Protein 4F47 (pdb70)

Structure (mmCIF, N/CA/C/O backbone):
data_4F47
#
_entry.id   4F47
#
_cell.length_a   76.440
_cell.length_b   76.440
_cell.length_c   73.490
_cell.angle_alpha   90.000
_cell.angle_beta   90.000
_cell.angle_gamma   120.000
#
_symmetry.space_group_name_H-M   'P 3 2 1'
#
loop_
_entity.id
_entity.type
_entity.pdbx_description
1 polymer 'Enoyl-CoA hydratase EchA19'
2 water water
#
loop_
_atom_site.group_PDB
_atom_site.id
_atom_site.type_symbol
_atom_site.label_atom_id
_atom_site.label_alt_id
_atom_site.label_comp_id
_atom_site.label_asym_id
_atom_site.label_entity_id
_atom_site.label_seq_id
_atom_site.pdbx_PDB_ins_code
_atom_site.Cartn_x
_atom_site.Cartn_y
_atom_site.Cartn_z
_atom_site.occupancy
_atom_site.B_iso_or_equiv
_atom_site.auth_seq_id
_atom_site.auth_comp_id
_atom_site.auth_asym_id
_atom_site.auth_atom_id
_atom_site.pdbx_PDB_model_num
ATOM 1 N N . GLY A 1 19 ? 11.859 5.746 14.513 1.00 26.14 15 GLY A N 1
ATOM 2 C CA . GLY A 1 19 ? 12.708 6.025 15.698 1.00 25.40 15 GLY A CA 1
ATOM 3 C C . GLY A 1 19 ? 11.958 6.616 16.885 1.00 25.12 15 GLY A C 1
ATOM 4 O O . GLY A 1 19 ? 10.723 6.492 16.993 1.00 26.12 15 GLY A O 1
ATOM 5 N N . PRO A 1 20 ? 12.704 7.254 17.796 1.00 24.18 16 PRO A N 1
ATOM 6 C CA . PRO A 1 20 ? 12.138 7.895 18.973 1.00 23.30 16 PRO A CA 1
ATOM 7 C C . PRO A 1 20 ? 11.069 8.936 18.569 1.00 22.31 16 PRO A C 1
ATOM 8 O O . PRO A 1 20 ? 11.123 9.471 17.452 1.00 21.95 16 PRO A O 1
ATOM 12 N N . ASP A 1 21 ? 10.108 9.211 19.452 1.00 21.27 17 ASP A N 1
ATOM 13 C CA . ASP A 1 21 ? 8.967 10.058 19.068 1.00 20.09 17 ASP A CA 1
ATOM 14 C C . ASP A 1 21 ? 9.332 11.561 18.983 1.00 18.75 17 ASP A C 1
ATOM 15 O O . ASP A 1 21 ? 8.563 12.351 18.451 1.00 18.08 17 ASP A O 1
ATOM 20 N N . ALA A 1 22 ? 10.521 11.928 19.477 1.00 17.74 18 ALA A N 1
ATOM 21 C CA . ALA A 1 22 ? 11.159 13.187 19.138 1.00 16.91 18 ALA A CA 1
ATOM 22 C C . ALA A 1 22 ? 12.638 12.941 18.864 1.00 16.75 18 ALA A C 1
ATOM 23 O O . ALA A 1 22 ? 13.291 12.183 19.579 1.00 17.21 18 ALA A O 1
ATOM 25 N N . LEU A 1 23 ? 13.127 13.515 17.775 1.00 15.90 19 LEU A N 1
ATOM 26 C CA . LEU A 1 23 ? 14.526 13.416 17.387 1.00 15.74 19 LEU A CA 1
ATOM 27 C C . LEU A 1 23 ? 15.280 14.650 17.907 1.00 15.00 19 LEU A C 1
ATOM 28 O O . LEU A 1 23 ? 14.753 15.764 17.920 1.00 14.39 19 LEU A O 1
ATOM 33 N N . VAL A 1 24 ? 16.522 14.449 18.324 1.00 14.79 20 VAL A N 1
ATOM 34 C CA . VAL A 1 24 ? 17.310 15.528 18.919 1.00 14.37 20 VAL A CA 1
ATOM 35 C C . VAL A 1 24 ? 18.731 15.467 18.346 1.00 14.62 20 VAL A C 1
ATOM 36 O O . VAL A 1 24 ? 19.393 14.420 18.411 1.00 14.77 20 VAL A O 1
ATOM 40 N N . GLU A 1 25 ? 19.181 16.577 17.759 1.00 14.84 21 GLU A N 1
ATOM 41 C CA . GLU A 1 25 ? 20.516 16.698 17.201 1.00 15.96 21 GLU A CA 1
ATOM 42 C C . GLU A 1 25 ? 21.147 18.015 17.576 1.00 16.12 21 GLU A C 1
ATOM 43 O O . GLU A 1 25 ? 20.506 19.073 17.441 1.00 15.44 21 GLU A O 1
ATOM 49 N N . GLN A 1 26 ? 22.397 17.955 18.029 1.00 17.03 22 GLN A N 1
ATOM 50 C CA . GLN A 1 26 ? 23.202 19.171 18.204 1.00 18.13 22 GLN A CA 1
ATOM 51 C C . GLN A 1 26 ? 24.075 19.427 16.979 1.00 18.87 22 GLN A C 1
ATOM 52 O O . GLN A 1 26 ? 24.850 18.572 16.569 1.00 18.73 22 GLN A O 1
ATOM 58 N N . ARG A 1 27 ? 23.922 20.615 16.399 1.00 18.42 23 ARG A N 1
ATOM 59 C CA . ARG A 1 27 ? 24.649 21.000 15.204 1.00 18.96 23 ARG A CA 1
ATOM 60 C C . ARG A 1 27 ? 25.330 22.328 15.539 1.00 19.15 23 ARG A C 1
ATOM 61 O O . ARG A 1 27 ? 24.678 23.397 15.586 1.00 18.25 23 ARG A O 1
ATOM 69 N N . GLY A 1 28 ? 26.615 22.222 15.855 1.00 19.74 24 GLY A N 1
ATOM 70 C CA . GLY A 1 28 ? 27.367 23.322 16.469 1.00 19.81 24 GLY A CA 1
ATOM 71 C C . GLY A 1 28 ? 26.646 23.808 17.719 1.00 18.46 24 GLY A C 1
ATOM 72 O O . GLY A 1 28 ? 26.380 23.030 18.632 1.00 17.93 24 GLY A O 1
ATOM 73 N N . HIS A 1 29 ? 26.301 25.093 17.727 1.00 17.49 25 HIS A N 1
ATOM 74 C CA . HIS A 1 29 ? 25.690 25.731 18.899 1.00 16.96 25 HIS A CA 1
ATOM 75 C C . HIS A 1 29 ? 24.179 25.640 18.883 1.00 15.74 25 HIS A C 1
ATOM 76 O O . HIS A 1 29 ? 23.530 26.224 19.750 1.00 14.89 25 HIS A O 1
ATOM 83 N N . THR A 1 30 ? 23.599 24.940 17.902 1.00 15.23 26 THR A N 1
ATOM 84 C CA . THR A 1 30 ? 22.152 24.826 17.772 1.00 14.94 26 THR A CA 1
ATOM 85 C C . THR A 1 30 ? 21.644 23.411 18.078 1.00 14.14 26 THR A C 1
ATOM 86 O O . THR A 1 30 ? 22.215 22.426 17.617 1.00 14.25 26 THR A O 1
ATOM 90 N N . LEU A 1 31 ? 20.612 23.316 18.906 1.00 13.43 27 LEU A N 1
ATOM 91 C CA . LEU A 1 31 ? 19.941 22.030 19.124 1.00 13.16 27 LEU A CA 1
ATOM 92 C C . LEU A 1 31 ? 18.685 22.022 18.258 1.00 13.27 27 LEU A C 1
ATOM 93 O O . LEU A 1 31 ? 17.919 22.997 18.218 1.00 13.20 27 LEU A O 1
ATOM 98 N N . ILE A 1 32 ? 18.494 20.944 17.526 1.00 13.13 28 ILE A N 1
ATOM 99 C CA . ILE A 1 32 ? 17.332 20.795 16.659 1.00 13.14 28 ILE A CA 1
ATOM 100 C C . ILE A 1 32 ? 16.460 19.704 17.254 1.00 13.08 28 ILE A C 1
ATOM 101 O O . ILE A 1 32 ? 16.930 18.562 17.418 1.00 13.53 28 ILE A O 1
ATOM 106 N N . VAL A 1 33 ? 15.207 20.047 17.556 1.00 12.81 29 VAL A N 1
ATOM 107 C CA . VAL A 1 33 ? 14.229 19.106 18.123 1.00 13.09 29 VAL A CA 1
ATOM 108 C C . VAL A 1 33 ? 13.132 18.868 17.097 1.00 13.26 29 VAL A C 1
ATOM 109 O O . VAL A 1 33 ? 12.456 19.818 16.691 1.00 13.12 29 VAL A O 1
ATOM 113 N N . THR A 1 34 ? 12.978 17.616 16.664 1.00 14.48 30 THR A N 1
ATOM 114 C CA . THR A 1 34 ? 11.994 17.251 15.642 1.00 14.97 30 THR A CA 1
ATOM 115 C C . THR A 1 34 ? 10.934 16.313 16.217 1.00 15.48 30 THR A C 1
ATOM 116 O O . THR A 1 34 ? 11.229 15.163 16.574 1.00 15.87 30 THR A O 1
ATOM 120 N N . MET A 1 35 ? 9.699 16.791 16.276 1.00 15.36 31 MET A N 1
ATOM 121 C CA . MET A 1 35 ? 8.550 15.962 16.651 1.00 16.05 31 MET A CA 1
ATOM 122 C C . MET A 1 35 ? 8.371 14.895 15.560 1.00 16.89 31 MET A C 1
ATOM 123 O O . MET A 1 35 ? 8.331 15.220 14.373 1.00 17.38 31 MET A O 1
ATOM 128 N N . ASN A 1 36 ? 8.283 13.630 15.970 1.00 16.96 32 ASN A N 1
ATOM 129 C CA . ASN A 1 36 ? 8.537 12.516 15.061 1.00 17.83 32 ASN A CA 1
ATOM 130 C C . ASN A 1 36 ? 7.587 11.326 15.245 1.00 18.93 32 ASN A C 1
ATOM 131 O O . ASN A 1 36 ? 7.992 10.231 15.719 1.00 18.06 32 ASN A O 1
ATOM 136 N N . ARG A 1 37 ? 6.324 11.563 14.869 1.00 19.69 33 ARG A N 1
ATOM 137 C CA . ARG A 1 37 ? 5.340 10.498 14.641 1.00 21.30 33 ARG A CA 1
ATOM 138 C C . ARG A 1 37 ? 4.625 10.785 13.325 1.00 22.14 33 ARG A C 1
ATOM 139 O O . ARG A 1 37 ? 3.435 11.080 13.315 1.00 22.15 33 ARG A O 1
ATOM 147 N N . PRO A 1 38 ? 5.365 10.745 12.208 1.00 23.33 34 PRO A N 1
ATOM 148 C CA . PRO A 1 38 ? 4.813 11.261 10.965 1.00 24.20 34 PRO A CA 1
ATOM 149 C C . PRO A 1 38 ? 3.604 10.495 10.411 1.00 25.75 34 PRO A C 1
ATOM 150 O O . PRO A 1 38 ? 2.819 11.085 9.662 1.00 26.52 34 PRO A O 1
ATOM 154 N N . SER A 1 39 ? 3.446 9.215 10.782 1.00 26.26 35 SER A N 1
ATOM 155 C CA . SER A 1 39 ? 2.232 8.450 10.449 1.00 27.47 35 SER A CA 1
ATOM 156 C C . SER A 1 39 ? 0.993 8.900 11.242 1.00 27.51 35 SER A C 1
ATOM 157 O O . SER A 1 39 ? -0.133 8.543 10.876 1.00 27.46 35 SER A O 1
ATOM 160 N N . ARG A 1 40 ? 1.199 9.676 12.311 1.00 26.23 36 ARG A N 1
ATOM 161 C CA . ARG A 1 40 ? 0.112 10.272 13.083 1.00 26.03 36 ARG A CA 1
ATOM 162 C C . ARG A 1 40 ? 0.149 11.800 13.074 1.00 24.87 36 ARG A C 1
ATOM 163 O O . ARG A 1 40 ? -0.297 12.422 14.037 1.00 24.41 36 ARG A O 1
ATOM 165 N N . ARG A 1 41 ? 0.645 12.399 11.984 1.00 24.24 37 ARG A N 1
ATOM 166 C CA . ARG A 1 41 ? 0.767 13.869 11.841 1.00 23.76 37 ARG A CA 1
ATOM 167 C C . ARG A 1 41 ? 1.509 14.513 13.011 1.00 22.67 37 ARG A C 1
ATOM 168 O O . ARG A 1 41 ? 1.243 15.655 13.369 1.00 22.57 37 ARG A O 1
ATOM 170 N N . ASN A 1 42 ? 2.451 13.763 13.583 1.00 22.19 38 ASN A N 1
ATOM 171 C CA . ASN A 1 42 ? 3.253 14.203 14.739 1.00 21.40 38 ASN A CA 1
ATOM 172 C C . ASN A 1 42 ? 2.440 14.575 15.967 1.00 21.08 38 ASN A C 1
ATOM 173 O O . ASN A 1 42 ? 2.854 15.426 16.786 1.00 20.12 38 ASN A O 1
ATOM 178 N N . ALA A 1 43 ? 1.280 13.935 16.091 1.00 22.02 39 ALA A N 1
ATOM 179 C CA . ALA A 1 43 ? 0.466 14.048 17.282 1.00 22.99 39 ALA A CA 1
ATOM 180 C C . ALA A 1 43 ? 1.316 13.711 18.498 1.00 23.34 39 ALA A C 1
ATOM 181 O O . ALA A 1 43 ? 2.138 12.789 18.469 1.00 22.73 39 ALA A O 1
ATOM 183 N N . LEU A 1 44 ? 1.105 14.461 19.570 1.00 24.11 40 LEU A N 1
ATOM 184 C CA . LEU A 1 44 ? 1.888 14.312 20.791 1.00 24.46 40 LEU A CA 1
ATOM 185 C C . LEU A 1 44 ? 1.675 12.943 21.466 1.00 25.02 40 LEU A C 1
ATOM 186 O O . LEU A 1 44 ? 0.550 12.449 21.571 1.00 27.22 40 LEU A O 1
ATOM 191 N N . SER A 1 45 ? 2.768 12.327 21.897 1.00 24.05 41 SER A N 1
ATOM 192 C CA . SER A 1 45 ? 2.722 11.112 22.709 1.00 24.43 41 SER A CA 1
ATOM 193 C C . SER A 1 45 ? 3.447 11.373 24.021 1.00 23.92 41 SER A C 1
ATOM 194 O O . SER A 1 45 ? 4.188 12.352 24.135 1.00 22.78 41 SER A O 1
ATOM 197 N N . GLY A 1 46 ? 3.248 10.497 25.010 1.00 24.23 42 GLY A N 1
ATOM 198 C CA . GLY A 1 46 ? 4.045 10.570 26.248 1.00 23.90 42 GLY A CA 1
ATOM 199 C C . GLY A 1 46 ? 5.561 10.533 26.005 1.00 22.98 42 GLY A C 1
ATOM 200 O O . GLY A 1 46 ? 6.321 11.325 26.604 1.00 20.96 42 GLY A O 1
ATOM 201 N N . GLU A 1 47 ? 6.005 9.607 25.140 1.00 23.12 43 GLU A N 1
ATOM 202 C CA . GLU A 1 47 ? 7.429 9.506 24.791 1.00 23.27 43 GLU A CA 1
ATOM 203 C C . GLU A 1 47 ? 7.927 10.799 24.143 1.00 21.56 43 GLU A C 1
ATOM 204 O O . GLU A 1 47 ? 9.000 11.271 24.471 1.00 21.66 43 GLU A O 1
ATOM 210 N N . MET A 1 48 ? 7.149 11.363 23.225 1.00 20.98 44 MET A N 1
ATOM 211 C CA . MET A 1 48 ? 7.544 12.614 22.561 1.00 19.65 44 MET A CA 1
ATOM 212 C C . MET A 1 48 ? 7.766 13.714 23.580 1.00 19.45 44 MET A C 1
ATOM 213 O O . MET A 1 48 ? 8.765 14.419 23.549 1.00 18.09 44 MET A O 1
ATOM 218 N N . MET A 1 49 ? 6.805 13.874 24.480 1.00 19.90 45 MET A N 1
ATOM 219 C CA . MET A 1 49 ? 6.891 14.914 25.495 1.00 19.93 45 MET A CA 1
ATOM 220 C C . MET A 1 49 ? 8.087 14.713 26.461 1.00 18.78 45 MET A C 1
ATOM 221 O O . MET A 1 49 ? 8.776 15.680 26.831 1.00 17.45 45 MET A O 1
ATOM 226 N N . GLN A 1 50 ? 8.353 13.468 26.840 1.00 18.31 46 GLN A N 1
ATOM 227 C CA . GLN A 1 50 ? 9.482 13.157 27.736 1.00 17.97 46 GLN A CA 1
ATOM 228 C C . GLN A 1 50 ? 10.823 13.571 27.099 1.00 17.32 46 GLN A C 1
ATOM 229 O O . GLN A 1 50 ? 11.682 14.192 27.744 1.00 17.01 46 GLN A O 1
ATOM 231 N N . ILE A 1 51 ? 10.983 13.243 25.824 1.00 16.46 47 ILE A N 1
ATOM 232 C CA . ILE A 1 51 ? 12.178 13.555 25.074 1.00 16.03 47 ILE A CA 1
ATOM 233 C C . ILE A 1 51 ? 12.266 15.082 24.888 1.00 15.13 47 ILE A C 1
ATOM 234 O O . ILE A 1 51 ? 13.351 15.653 24.974 1.00 14.51 47 ILE A O 1
ATOM 239 N N . MET A 1 52 ? 11.125 15.726 24.643 1.00 14.56 48 MET A N 1
ATOM 240 C CA . MET A 1 52 ? 11.137 17.188 24.497 1.00 14.41 48 MET A CA 1
ATOM 241 C C . MET A 1 52 ? 11.621 17.854 25.789 1.00 14.24 48 MET A C 1
ATOM 242 O O . MET A 1 52 ? 12.436 18.773 25.721 1.00 14.01 48 MET A O 1
ATOM 247 N N . VAL A 1 53 ? 11.153 17.388 26.950 1.00 14.68 49 VAL A N 1
ATOM 248 C CA . VAL A 1 53 ? 11.552 17.999 28.222 1.00 15.24 49 VAL A CA 1
ATOM 249 C C . VAL A 1 53 ? 13.047 17.792 28.455 1.00 15.40 49 VAL A C 1
ATOM 250 O O . VAL A 1 53 ? 13.741 18.682 28.951 1.00 14.79 49 VAL A O 1
ATOM 254 N N . GLU A 1 54 ? 13.549 16.615 28.078 1.00 15.87 50 GLU A N 1
ATOM 255 C CA . GLU A 1 54 ? 14.993 16.364 28.195 1.00 16.95 50 GLU A CA 1
ATOM 256 C C . GLU A 1 54 ? 15.767 17.345 27.307 1.00 15.50 50 GLU A C 1
ATOM 257 O O . GLU A 1 54 ? 16.851 17.812 27.686 1.00 15.41 50 GLU A O 1
ATOM 263 N N . ALA A 1 55 ? 15.230 17.618 26.122 1.00 14.55 51 ALA A N 1
ATOM 264 C CA . ALA A 1 55 ? 15.841 18.560 25.182 1.00 14.37 51 ALA A CA 1
ATOM 265 C C . ALA A 1 55 ? 15.819 19.992 25.735 1.00 13.96 51 ALA A C 1
ATOM 266 O O . ALA A 1 55 ? 16.790 20.716 25.589 1.00 14.07 51 ALA A O 1
ATOM 268 N N . TRP A 1 56 ? 14.726 20.386 26.403 1.00 13.84 52 TRP A N 1
ATOM 269 C CA . TRP A 1 56 ? 14.636 21.726 26.989 1.00 13.41 52 TRP A CA 1
ATOM 270 C C . TRP A 1 56 ? 15.651 21.881 28.077 1.00 14.31 52 TRP A C 1
ATOM 271 O O . TRP A 1 56 ? 16.223 22.943 28.237 1.00 13.77 52 TRP A O 1
ATOM 282 N N . ASP A 1 57 ? 15.840 20.821 28.862 1.00 15.25 53 ASP A N 1
ATOM 283 C CA . ASP A 1 57 ? 16.837 20.825 29.922 1.00 16.30 53 ASP A CA 1
ATOM 284 C C . ASP A 1 57 ? 18.248 21.024 29.355 1.00 16.12 53 ASP A C 1
ATOM 285 O O . ASP A 1 57 ? 19.055 21.776 29.895 1.00 16.42 53 ASP A O 1
ATOM 290 N N . ARG A 1 58 ? 18.512 20.348 28.252 1.00 16.33 54 ARG A N 1
ATOM 291 C CA A ARG A 1 58 ? 19.803 20.417 27.590 0.50 16.31 54 ARG A CA 1
ATOM 292 C CA B ARG A 1 58 ? 19.810 20.412 27.574 0.50 17.04 54 ARG A CA 1
ATOM 293 C C . ARG A 1 58 ? 20.052 21.824 27.027 1.00 15.97 54 ARG A C 1
ATOM 294 O O . ARG A 1 58 ? 21.150 22.379 27.165 1.00 15.29 54 ARG A O 1
ATOM 309 N N . VAL A 1 59 ? 19.027 22.405 26.409 1.00 14.96 55 VAL A N 1
ATOM 310 C CA . VAL A 1 59 ? 19.113 23.784 25.933 1.00 14.87 55 VAL A CA 1
ATOM 311 C C . VAL A 1 59 ? 19.472 24.734 27.091 1.00 15.82 55 VAL A C 1
ATOM 312 O O . VAL A 1 59 ? 20.407 25.523 26.974 1.00 17.18 55 VAL A O 1
ATOM 316 N N . ASP A 1 60 ? 18.762 24.629 28.203 1.00 15.99 56 ASP A N 1
ATOM 317 C CA . ASP A 1 60 ? 18.966 25.553 29.329 1.00 16.73 56 ASP A CA 1
ATOM 318 C C . ASP A 1 60 ? 20.297 25.359 30.018 1.00 17.86 56 ASP A C 1
ATOM 319 O O . ASP A 1 60 ? 20.918 26.330 30.458 1.00 18.14 56 ASP A O 1
ATOM 324 N N . ASN A 1 61 ? 20.749 24.115 30.101 1.00 18.23 57 ASN A N 1
ATOM 325 C CA . ASN A 1 61 ? 21.880 23.777 30.964 1.00 19.60 57 ASN A CA 1
ATOM 326 C C . ASN A 1 61 ? 23.231 23.643 30.268 1.00 19.40 57 ASN A C 1
ATOM 327 O O . ASN A 1 61 ? 24.267 23.696 30.935 1.00 20.26 57 ASN A O 1
ATOM 332 N N . ASP A 1 62 ? 23.238 23.477 28.951 1.00 18.39 58 ASP A N 1
ATOM 333 C CA . ASP A 1 62 ? 24.497 23.287 28.233 1.00 18.42 58 ASP A CA 1
ATOM 334 C C . ASP A 1 62 ? 24.952 24.636 27.707 1.00 17.82 58 ASP A C 1
ATOM 335 O O . ASP A 1 62 ? 24.318 25.172 26.817 1.00 16.35 58 ASP A O 1
ATOM 340 N N . PRO A 1 63 ? 26.061 25.172 28.238 1.00 18.53 59 PRO A N 1
ATOM 341 C CA . PRO A 1 63 ? 26.460 26.518 27.801 1.00 18.55 59 PRO A CA 1
ATOM 342 C C . PRO A 1 63 ? 26.875 26.579 26.321 1.00 18.56 59 PRO A C 1
ATOM 343 O O . PRO A 1 63 ? 26.838 27.671 25.714 1.00 17.48 59 PRO A O 1
ATOM 347 N N . ASP A 1 64 ? 27.203 25.428 25.731 1.00 18.74 60 ASP A N 1
ATOM 348 C CA . ASP A 1 64 ? 27.528 25.380 24.311 1.00 19.43 60 ASP A CA 1
ATOM 349 C C . ASP A 1 64 ? 26.307 25.564 23.412 1.00 17.54 60 ASP A C 1
ATOM 350 O O . ASP A 1 64 ? 26.472 25.958 22.250 1.00 17.42 60 ASP A O 1
ATOM 355 N N . ILE A 1 65 ? 25.093 25.320 23.920 1.00 15.81 61 ILE A N 1
ATOM 356 C CA . ILE A 1 65 ? 23.882 25.583 23.122 1.00 14.58 61 ILE A CA 1
ATOM 357 C C . ILE A 1 65 ? 23.517 27.070 23.185 1.00 14.10 61 ILE A C 1
ATOM 358 O O . ILE A 1 65 ? 23.307 27.594 24.270 1.00 14.49 61 ILE A O 1
ATOM 363 N N . ARG A 1 66 ? 23.450 27.727 22.032 1.00 13.08 62 ARG A N 1
ATOM 364 C CA . ARG A 1 66 ? 23.060 29.131 21.944 1.00 12.79 62 ARG A CA 1
ATOM 365 C C . ARG A 1 66 ? 21.669 29.352 21.396 1.00 12.21 62 ARG A C 1
ATOM 366 O O . ARG A 1 66 ? 21.142 30.450 21.500 1.00 12.46 62 ARG A O 1
ATOM 374 N N . CYS A 1 67 ? 21.081 28.330 20.789 1.00 12.48 63 CYS A N 1
ATOM 375 C CA A CYS A 1 67 ? 19.802 28.459 20.103 0.50 11.76 63 CYS A CA 1
ATOM 376 C CA B CYS A 1 67 ? 19.697 28.426 20.363 0.50 12.49 63 CYS A CA 1
ATOM 377 C C . CYS A 1 67 ? 19.172 27.076 19.936 1.00 11.99 63 CYS A C 1
ATOM 378 O O . CYS A 1 67 ? 19.883 26.098 19.929 1.00 11.82 63 CYS A O 1
ATOM 383 N N . CYS A 1 68 ? 17.862 27.037 19.702 1.00 11.45 64 CYS A N 1
ATOM 384 C CA . CYS A 1 68 ? 17.125 25.791 19.493 1.00 11.63 64 CYS A CA 1
ATOM 385 C C . CYS A 1 68 ? 16.134 25.981 18.361 1.00 10.96 64 CYS A C 1
ATOM 386 O O . CYS A 1 68 ? 15.554 27.054 18.220 1.00 10.27 64 CYS A O 1
ATOM 389 N N . ILE A 1 69 ? 15.953 24.919 17.564 1.00 10.86 65 ILE A N 1
ATOM 390 C CA . ILE A 1 69 ? 14.928 24.863 16.553 1.00 10.65 65 ILE A CA 1
ATOM 391 C C . ILE A 1 69 ? 13.944 23.733 16.879 1.00 11.37 65 ILE A C 1
ATOM 392 O O . ILE A 1 69 ? 14.369 22.647 17.279 1.00 11.83 65 ILE A O 1
ATOM 397 N N . LEU A 1 70 ? 12.648 24.039 16.787 1.00 11.09 66 LEU A N 1
ATOM 398 C CA . LEU A 1 70 ? 11.573 23.053 16.934 1.00 11.60 66 LEU A CA 1
ATOM 399 C C . LEU A 1 70 ? 10.900 22.889 15.583 1.00 11.92 66 LEU A C 1
ATOM 400 O O . LEU A 1 70 ? 10.443 23.869 14.989 1.00 11.55 66 LEU A O 1
ATOM 405 N N . THR A 1 71 ? 10.867 21.648 15.108 1.00 12.43 67 THR A N 1
ATOM 406 C CA . THR A 1 71 ? 10.260 21.324 13.830 1.00 13.10 67 THR A CA 1
ATOM 407 C C . THR A 1 71 ? 9.562 19.947 13.925 1.00 13.99 67 THR A C 1
ATOM 408 O O . THR A 1 71 ? 9.561 19.322 14.979 1.00 13.24 67 THR A O 1
ATOM 412 N N . GLY A 1 72 ? 8.950 19.522 12.827 1.00 15.24 68 GLY A N 1
ATOM 413 C CA . GLY A 1 72 ? 8.228 18.260 12.767 1.00 16.29 68 GLY A CA 1
ATOM 414 C C . GLY A 1 72 ? 8.704 17.492 11.548 1.00 17.61 68 GLY A C 1
ATOM 415 O O . GLY A 1 72 ? 9.184 18.093 10.567 1.00 17.85 68 GLY A O 1
ATOM 416 N N . ALA A 1 73 ? 8.607 16.172 11.649 1.00 18.33 69 ALA A N 1
ATOM 417 C CA . ALA A 1 73 ? 9.018 15.261 10.581 1.00 19.62 69 ALA A CA 1
ATOM 418 C C . ALA A 1 73 ? 7.930 15.082 9.548 1.00 20.71 69 ALA A C 1
ATOM 419 O O . ALA A 1 73 ? 6.751 15.331 9.810 1.00 20.04 69 ALA A O 1
ATOM 421 N N . GLY A 1 74 ? 8.361 14.663 8.357 1.00 22.44 70 GLY A N 1
ATOM 422 C CA . GLY A 1 74 ? 7.460 14.086 7.371 1.00 23.68 70 GLY A CA 1
ATOM 423 C C . GLY A 1 74 ? 6.472 15.021 6.702 1.00 24.14 70 GLY A C 1
ATOM 424 O O . GLY A 1 74 ? 5.521 14.549 6.066 1.00 24.80 70 GLY A O 1
ATOM 425 N N . GLY A 1 75 ? 6.704 16.331 6.802 1.00 22.94 71 GLY A N 1
ATOM 426 C CA . GLY A 1 75 ? 5.840 17.321 6.169 1.00 23.21 71 GLY A CA 1
ATOM 427 C C . GLY A 1 75 ? 4.697 17.838 7.029 1.00 22.50 71 GLY A C 1
ATOM 428 O O . GLY A 1 75 ? 3.805 18.512 6.521 1.00 23.49 71 GLY A O 1
ATOM 429 N N . TYR A 1 76 ? 4.729 17.512 8.320 1.00 22.40 72 TYR A N 1
ATOM 430 C CA . TYR A 1 76 ? 3.788 18.014 9.313 1.00 22.11 72 TYR A CA 1
ATOM 431 C C . TYR A 1 76 ? 4.591 18.733 10.381 1.00 20.02 72 TYR A C 1
ATOM 432 O O . TYR A 1 76 ? 5.795 18.513 10.511 1.00 18.95 72 TYR A O 1
ATOM 441 N N . PHE A 1 77 ? 3.915 19.561 11.162 1.00 18.91 73 PHE A N 1
ATOM 442 C CA . PHE A 1 77 ? 4.536 20.179 12.334 1.00 18.07 73 PHE A CA 1
ATOM 443 C C . PHE A 1 77 ? 4.060 19.353 13.538 1.00 19.21 73 PHE A C 1
ATOM 444 O O . PHE A 1 77 ? 4.779 18.464 13.992 1.00 18.30 73 PHE A O 1
ATOM 452 N N . CYS A 1 78 ? 2.859 19.642 14.030 1.00 20.66 74 CYS A N 1
ATOM 453 C CA A CYS A 1 78 ? 2.171 18.741 14.970 0.40 21.50 74 CYS A CA 1
ATOM 454 C CA B CYS A 1 78 ? 2.192 18.823 15.056 0.60 21.86 74 CYS A CA 1
ATOM 455 C C . CYS A 1 78 ? 0.685 19.068 15.041 1.00 22.58 74 CYS A C 1
ATOM 456 O O . CYS A 1 78 ? 0.272 20.198 14.834 1.00 22.96 74 CYS A O 1
ATOM 461 N N . ASP A 1 101 ? -0.018 19.479 38.155 1.00 36.79 97 ASP A N 1
ATOM 462 C CA . ASP A 1 101 ? -1.260 20.117 37.722 1.00 34.97 97 ASP A CA 1
ATOM 463 C C . ASP A 1 101 ? -1.090 20.710 36.313 1.00 33.26 97 ASP A C 1
ATOM 464 O O . ASP A 1 101 ? 0.008 21.166 35.942 1.00 32.06 97 ASP A O 1
ATOM 466 N N . PRO A 1 102 ? -2.174 20.710 35.517 1.00 32.39 98 PRO A N 1
ATOM 467 C CA . PRO A 1 102 ? -1.991 21.042 34.111 1.00 29.79 98 PRO A CA 1
ATOM 468 C C . PRO A 1 102 ? -1.818 22.519 33.805 1.00 26.90 98 PRO A C 1
ATOM 469 O O . PRO A 1 102 ? -1.792 22.874 32.625 1.00 23.94 98 PRO A O 1
ATOM 473 N N . SER A 1 103 ? -1.666 23.367 34.830 1.00 25.05 99 SER A N 1
ATOM 474 C CA . SER A 1 103 ? -1.284 24.755 34.611 1.00 24.67 99 SER A CA 1
ATOM 475 C C . SER A 1 103 ? 0.174 24.918 34.195 1.00 22.48 99 SER A C 1
ATOM 476 O O . SER A 1 103 ? 0.555 25.965 33.700 1.00 22.24 99 SER A O 1
ATOM 479 N N . ARG A 1 104 ? 1.001 23.899 34.431 1.00 21.92 100 ARG A N 1
ATOM 480 C CA . ARG A 1 104 ? 2.365 23.884 33.929 1.00 21.11 100 ARG A CA 1
ATOM 481 C C . ARG A 1 104 ? 2.588 22.576 33.178 1.00 19.16 100 ARG A C 1
ATOM 482 O O . ARG A 1 104 ? 2.423 21.478 33.745 1.00 18.51 100 ARG A O 1
ATOM 490 N N . ILE A 1 105 ? 2.886 22.692 31.889 1.00 16.47 101 ILE A N 1
ATOM 491 C CA . ILE A 1 105 ? 3.223 21.543 31.068 1.00 16.32 101 ILE A CA 1
ATOM 492 C C . ILE A 1 105 ? 4.559 21.874 30.380 1.00 15.29 101 ILE A C 1
ATOM 493 O O . ILE A 1 105 ? 4.598 22.644 29.405 1.00 14.45 101 ILE A O 1
ATOM 498 N N . ASP A 1 106 ? 5.660 21.327 30.907 1.00 15.41 102 ASP A N 1
ATOM 499 C CA . ASP A 1 106 ? 6.994 21.716 30.422 1.00 15.62 102 ASP A CA 1
ATOM 500 C C . ASP A 1 106 ? 7.199 21.416 28.945 1.00 14.36 102 ASP A C 1
ATOM 501 O O . ASP A 1 106 ? 7.772 22.235 28.207 1.00 13.49 102 ASP A O 1
ATOM 506 N N . ALA A 1 107 ? 6.737 20.248 28.510 1.00 14.72 103 ALA A N 1
ATOM 507 C CA . ALA A 1 107 ? 6.968 19.842 27.116 1.00 14.61 103 ALA A CA 1
ATOM 508 C C . ALA A 1 107 ? 6.357 20.824 26.136 1.00 14.33 103 ALA A C 1
ATOM 509 O O . ALA A 1 107 ? 6.938 21.108 25.067 1.00 14.29 103 ALA A O 1
ATOM 511 N N . LEU A 1 108 ? 5.218 21.395 26.521 1.00 14.49 104 LEU A N 1
ATOM 512 C CA . LEU A 1 108 ? 4.469 22.299 25.648 1.00 14.37 104 LEU A CA 1
ATOM 513 C C . LEU A 1 108 ? 4.796 23.771 25.929 1.00 13.79 104 LEU A C 1
ATOM 514 O O . LEU A 1 108 ? 4.127 24.664 25.417 1.00 13.11 104 LEU A O 1
ATOM 519 N N . LEU A 1 109 ? 5.833 24.016 26.727 1.00 12.97 105 LEU A N 1
ATOM 520 C CA . LEU A 1 109 ? 6.332 25.364 26.971 1.00 13.11 105 LEU A CA 1
ATOM 521 C C . LEU A 1 109 ? 5.227 26.255 27.556 1.00 13.36 105 LEU A C 1
ATOM 522 O O . LEU A 1 109 ? 5.056 27.411 27.176 1.00 13.03 105 LEU A O 1
ATOM 527 N N . LYS A 1 110 ? 4.448 25.679 28.454 1.00 13.12 106 LYS A N 1
ATOM 528 C CA . LYS A 1 110 ? 3.390 26.424 29.119 1.00 13.76 106 LYS A CA 1
ATOM 529 C C . LYS A 1 110 ? 3.744 26.422 30.605 1.00 13.97 106 LYS A C 1
ATOM 530 O O . LYS A 1 110 ? 3.715 25.395 31.260 1.00 14.04 106 LYS A O 1
ATOM 536 N N . GLY A 1 111 ? 4.107 27.590 31.111 1.00 13.92 107 GLY A N 1
ATOM 537 C CA . GLY A 1 111 ? 4.638 27.718 32.458 1.00 14.73 107 GLY A CA 1
ATOM 538 C C . GLY A 1 111 ? 6.143 27.521 32.543 1.00 15.04 107 GLY A C 1
ATOM 539 O O . GLY A 1 111 ? 6.722 27.654 33.648 1.00 16.47 107 GLY A O 1
ATOM 540 N N . ARG A 1 112 ? 6.756 27.183 31.401 1.00 14.84 108 ARG A N 1
ATOM 541 C CA . ARG A 1 112 ? 8.194 27.085 31.231 1.00 15.17 108 ARG A CA 1
ATOM 542 C C . ARG A 1 112 ? 8.582 27.616 29.860 1.00 14.33 108 ARG A C 1
ATOM 543 O O . ARG A 1 112 ? 7.917 27.289 28.865 1.00 13.45 108 ARG A O 1
ATOM 551 N N . ARG A 1 113 ? 9.646 28.429 29.811 1.00 13.26 109 ARG A N 1
ATOM 552 C CA . ARG A 1 113 ? 10.186 28.955 28.534 1.00 12.19 109 ARG A CA 1
ATOM 553 C C . ARG A 1 113 ? 11.689 28.684 28.457 1.00 12.27 109 ARG A C 1
ATOM 554 O O . ARG A 1 113 ? 12.350 28.743 29.480 1.00 12.40 109 ARG A O 1
ATOM 562 N N . LEU A 1 114 ? 12.208 28.332 27.282 1.00 12.03 110 LEU A N 1
ATOM 563 C CA . LEU A 1 114 ? 13.651 28.056 27.152 1.00 12.50 110 LEU A CA 1
ATOM 564 C C . LEU A 1 114 ? 14.478 29.329 27.411 1.00 12.89 110 LEU A C 1
ATOM 565 O O . LEU A 1 114 ? 14.056 30.440 27.042 1.00 12.82 110 LEU A O 1
ATOM 570 N N . LYS A 1 115 ? 15.651 29.174 28.036 1.00 13.56 111 LYS A N 1
ATOM 571 C CA . LYS A 1 115 ? 16.520 30.305 28.351 1.00 14.51 111 LYS A CA 1
ATOM 572 C C . LYS A 1 115 ? 17.328 30.784 27.154 1.00 13.46 111 LYS A C 1
ATOM 573 O O . LYS A 1 115 ? 17.996 31.800 27.233 1.00 14.27 111 LYS A O 1
ATOM 579 N N . LYS A 1 116 ? 17.253 30.060 26.056 1.00 12.74 112 LYS A N 1
ATOM 580 C CA . LYS A 1 116 ? 17.877 30.465 24.807 1.00 12.44 112 LYS A CA 1
ATOM 581 C C . LYS A 1 116 ? 16.814 30.560 23.727 1.00 11.06 112 LYS A C 1
ATOM 582 O O . LYS A 1 116 ? 15.756 29.955 23.838 1.00 10.48 112 LYS A O 1
ATOM 588 N N . PRO A 1 117 ? 17.092 31.316 22.654 1.00 10.42 113 PRO A N 1
ATOM 589 C CA . PRO A 1 117 ? 16.030 31.526 21.657 1.00 9.83 113 PRO A CA 1
ATOM 590 C C . PRO A 1 117 ? 15.559 30.212 21.047 1.00 9.64 113 PRO A C 1
ATOM 591 O O . PRO A 1 117 ? 16.363 29.305 20.808 1.00 9.80 113 PRO A O 1
ATOM 595 N N . LEU A 1 118 ? 14.262 30.133 20.760 1.00 9.48 114 LEU A N 1
ATOM 596 C CA . LEU A 1 118 ? 13.626 28.988 20.132 1.00 9.07 114 LEU A CA 1
ATOM 597 C C . LEU A 1 118 ? 12.958 29.416 18.818 1.00 9.17 114 LEU A C 1
ATOM 598 O O . LEU A 1 118 ? 12.164 30.337 18.799 1.00 8.89 114 LEU A O 1
ATOM 603 N N . ILE A 1 119 ? 13.387 28.814 17.715 1.00 9.15 115 ILE A N 1
ATOM 604 C CA . ILE A 1 119 ? 12.901 29.137 16.392 1.00 9.48 115 ILE A CA 1
ATOM 605 C C . ILE A 1 119 ? 12.004 27.960 15.954 1.00 9.48 115 ILE A C 1
ATOM 606 O O . ILE A 1 119 ? 12.449 26.783 15.969 1.00 10.13 115 ILE A O 1
ATOM 611 N N . ALA A 1 120 ? 10.794 28.253 15.488 1.00 9.62 116 ALA A N 1
ATOM 612 C CA . ALA A 1 120 ? 9.906 27.246 14.913 1.00 9.90 116 ALA A CA 1
ATOM 613 C C . ALA A 1 120 ? 10.130 27.173 13.404 1.00 10.48 116 ALA A C 1
ATOM 614 O O . ALA A 1 120 ? 10.293 28.219 12.759 1.00 10.77 116 ALA A O 1
ATOM 616 N N . ALA A 1 121 ? 10.128 25.957 12.866 1.00 10.74 117 ALA A N 1
ATOM 617 C CA . ALA A 1 121 ? 10.167 25.718 11.425 1.00 11.44 117 ALA A CA 1
ATOM 618 C C . ALA A 1 121 ? 8.960 24.829 11.144 1.00 11.95 117 ALA A C 1
ATOM 619 O O . ALA A 1 121 ? 8.963 23.652 11.497 1.00 12.17 117 ALA A O 1
ATOM 621 N N . VAL A 1 122 ? 7.922 25.422 10.562 1.00 12.27 118 VAL A N 1
ATOM 622 C CA . VAL A 1 122 ? 6.607 24.767 10.377 1.00 12.99 118 VAL A CA 1
ATOM 623 C C . VAL A 1 122 ? 6.361 24.375 8.922 1.00 14.48 118 VAL A C 1
ATOM 624 O O . VAL A 1 122 ? 6.231 25.242 8.045 1.00 14.74 118 VAL A O 1
ATOM 628 N N . GLU A 1 123 ? 6.294 23.065 8.684 1.00 15.37 119 GLU A N 1
ATOM 629 C CA . GLU A 1 123 ? 5.829 22.514 7.411 1.00 16.91 119 GLU A CA 1
ATOM 630 C C . GLU A 1 123 ? 4.437 21.960 7.645 1.00 17.52 119 GLU A C 1
ATOM 631 O O . GLU A 1 123 ? 4.181 21.342 8.682 1.00 17.32 119 GLU A O 1
ATOM 637 N N . GLY A 1 124 ? 3.540 22.208 6.699 1.00 18.72 120 GLY A N 1
ATOM 638 C CA . GLY A 1 124 ? 2.261 21.522 6.656 1.00 20.16 120 GLY A CA 1
ATOM 639 C C . GLY A 1 124 ? 1.370 21.820 7.841 1.00 20.52 120 GLY A C 1
ATOM 640 O O . GLY A 1 124 ? 1.436 22.922 8.410 1.00 20.33 120 GLY A O 1
ATOM 641 N N . PRO A 1 125 ? 0.525 20.842 8.218 1.00 21.42 121 PRO A N 1
ATOM 642 C CA . PRO A 1 125 ? -0.458 21.063 9.277 1.00 22.24 121 PRO A CA 1
ATOM 643 C C . PRO A 1 125 ? 0.145 21.333 10.632 1.00 21.86 121 PRO A C 1
ATOM 644 O O . PRO A 1 125 ? 1.001 20.570 11.105 1.00 21.93 121 PRO A O 1
ATOM 648 N N . ALA A 1 126 ? -0.323 22.408 11.248 1.00 22.41 122 ALA A N 1
ATOM 649 C CA . ALA A 1 126 ? 0.082 22.777 12.571 1.00 22.52 122 ALA A CA 1
ATOM 650 C C . ALA A 1 126 ? -1.161 23.168 13.374 1.00 23.21 122 ALA A C 1
ATOM 651 O O . ALA A 1 126 ? -1.119 24.088 14.158 1.00 24.60 122 ALA A O 1
ATOM 653 N N . ILE A 1 127 ? -2.255 22.442 13.172 1.00 24.91 123 ILE A N 1
ATOM 654 C CA . ILE A 1 127 ? -3.533 22.737 13.848 1.00 25.57 123 ILE A CA 1
ATOM 655 C C . ILE A 1 127 ? -3.515 22.216 15.285 1.00 25.08 123 ILE A C 1
ATOM 656 O O . ILE A 1 127 ? -2.854 21.215 15.590 1.00 27.13 123 ILE A O 1
ATOM 661 N N . ALA A 1 128 ? -4.246 22.889 16.164 1.00 25.06 124 ALA A N 1
ATOM 662 C CA . ALA A 1 128 ? -4.430 22.429 17.533 1.00 24.16 124 ALA A CA 1
ATOM 663 C C . ALA A 1 128 ? -3.099 22.569 18.264 1.00 22.18 124 ALA A C 1
ATOM 664 O O . ALA A 1 128 ? -2.573 23.690 18.401 1.00 20.77 124 ALA A O 1
ATOM 666 N N . GLY A 1 129 ? -2.551 21.441 18.706 1.00 20.78 125 GLY A N 1
ATOM 667 C CA . GLY A 1 129 ? -1.293 21.404 19.437 1.00 19.95 125 GLY A CA 1
ATOM 668 C C . GLY A 1 129 ? -0.196 22.202 18.774 1.00 18.22 125 GLY A C 1
ATOM 669 O O . GLY A 1 129 ? 0.563 22.887 19.447 1.00 18.35 125 GLY A O 1
ATOM 670 N N . GLY A 1 130 ? -0.115 22.143 17.447 1.00 17.17 126 GLY A N 1
ATOM 671 C CA . GLY A 1 130 ? 0.974 22.800 16.754 1.00 16.09 126 GLY A CA 1
ATOM 672 C C . GLY A 1 130 ? 0.909 24.307 16.864 1.00 14.52 126 GLY A C 1
ATOM 673 O O . GLY A 1 130 ? 1.940 24.965 17.032 1.00 13.47 126 GLY A O 1
ATOM 674 N N . THR A 1 131 ? -0.299 24.861 16.734 1.00 13.78 127 THR A N 1
ATOM 675 C CA . THR A 1 131 ? -0.468 26.301 16.856 1.00 13.11 127 THR A CA 1
ATOM 676 C C . THR A 1 131 ? -0.274 26.729 18.308 1.00 12.69 127 THR A C 1
ATOM 677 O O . THR A 1 131 ? 0.232 27.837 18.546 1.00 12.82 127 THR A O 1
ATOM 681 N N . GLU A 1 132 ? -0.658 25.886 19.276 1.00 12.32 128 GLU A N 1
ATOM 682 C CA . GLU A 1 132 ? -0.414 26.243 20.680 1.00 12.37 128 GLU A CA 1
ATOM 683 C C . GLU A 1 132 ? 1.063 26.304 21.000 1.00 11.60 128 GLU A C 1
ATOM 684 O O . GLU A 1 132 ? 1.540 27.290 21.600 1.00 11.27 128 GLU A O 1
ATOM 690 N N . ILE A 1 133 ? 1.808 25.264 20.635 1.00 11.43 129 ILE A N 1
ATOM 691 C CA . ILE A 1 133 ? 3.232 25.259 20.983 1.00 11.16 129 ILE A CA 1
ATOM 692 C C . ILE A 1 133 ? 4.001 26.312 20.203 1.00 10.74 129 ILE A C 1
ATOM 693 O O . ILE A 1 133 ? 4.962 26.926 20.737 1.00 10.27 129 ILE A O 1
ATOM 698 N N . LEU A 1 134 ? 3.532 26.609 18.991 1.00 10.37 130 LEU A N 1
ATOM 699 C CA . LEU A 1 134 ? 4.072 27.723 18.237 1.00 10.41 130 LEU A CA 1
ATOM 700 C C . LEU A 1 134 ? 4.152 28.998 19.092 1.00 10.09 130 LEU A C 1
ATOM 701 O O . LEU A 1 134 ? 5.105 29.748 18.980 1.00 9.84 130 LEU A O 1
ATOM 706 N N . GLN A 1 135 ? 3.151 29.262 19.924 1.00 9.89 131 GLN A N 1
ATOM 707 C CA . GLN A 1 135 ? 3.135 30.500 20.708 1.00 9.65 131 GLN A CA 1
ATOM 708 C C . GLN A 1 135 ? 4.171 30.572 21.809 1.00 9.84 131 GLN A C 1
ATOM 709 O O . GLN A 1 135 ? 4.379 31.640 22.423 1.00 9.19 131 GLN A O 1
ATOM 715 N N . GLY A 1 136 ? 4.828 29.436 22.091 1.00 9.94 132 GLY A 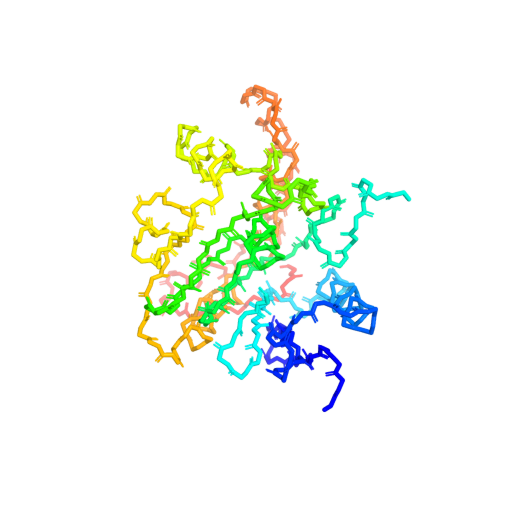N 1
ATOM 716 C CA . GLY A 1 136 ? 5.921 29.422 23.071 1.00 10.21 132 GLY A CA 1
ATOM 717 C C . GLY A 1 136 ? 7.274 29.548 22.387 1.00 10.31 132 GLY A C 1
ATOM 718 O O . GLY A 1 136 ? 8.301 29.581 23.056 1.00 10.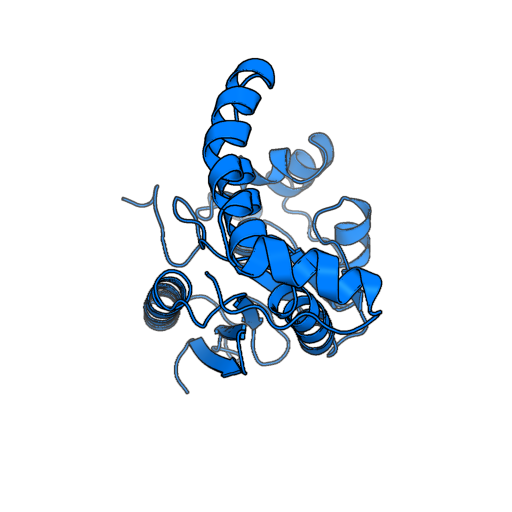74 132 GLY A O 1
ATOM 719 N N . THR A 1 137 ? 7.290 29.595 21.055 1.00 10.10 133 THR A N 1
ATOM 720 C CA . THR A 1 137 ? 8.529 29.856 20.323 1.00 10.07 133 THR A CA 1
ATOM 721 C C . THR A 1 137 ? 8.701 31.359 20.124 1.00 9.99 133 THR A C 1
ATOM 722 O O . THR A 1 137 ? 7.734 32.150 20.241 1.00 10.03 133 THR A O 1
ATOM 726 N N . ASP A 1 138 ? 9.918 31.779 19.818 1.00 10.21 134 ASP A N 1
ATOM 727 C CA . ASP A 1 138 ? 10.263 33.201 19.719 1.00 10.12 134 ASP A CA 1
ATOM 728 C C . ASP A 1 138 ? 10.319 33.731 18.295 1.00 9.94 134 ASP A C 1
ATOM 729 O O . ASP A 1 138 ? 9.800 34.790 18.022 1.00 10.24 134 ASP A O 1
ATOM 734 N N . ILE A 1 139 ? 10.901 32.968 17.383 1.00 9.74 135 ILE A N 1
ATOM 735 C CA . ILE A 1 139 ? 11.071 33.370 16.003 1.00 9.77 135 ILE A CA 1
ATOM 736 C C . ILE A 1 139 ? 10.503 32.234 15.165 1.00 9.62 135 ILE A C 1
ATOM 737 O O . ILE A 1 139 ? 10.655 31.047 15.503 1.00 9.59 135 ILE A O 1
ATOM 742 N N . ARG A 1 140 ? 9.805 32.583 14.084 1.00 9.55 136 ARG A N 1
ATOM 743 C CA . ARG A 1 140 ? 8.856 31.657 13.445 1.00 9.59 136 ARG A CA 1
ATOM 744 C C . ARG A 1 140 ? 8.863 31.689 11.914 1.00 9.97 136 ARG A C 1
ATOM 745 O O . ARG A 1 140 ? 8.587 32.743 11.306 1.00 10.04 136 ARG A O 1
ATOM 753 N N . VAL A 1 141 ? 9.224 30.543 11.328 1.00 10.41 137 VAL A N 1
ATOM 754 C CA . VAL A 1 141 ? 9.254 30.335 9.879 1.00 10.93 137 VAL A CA 1
ATOM 755 C C . VAL A 1 141 ? 8.166 29.322 9.468 1.00 11.45 137 VAL A C 1
ATOM 756 O O . VAL A 1 141 ? 8.064 28.223 10.023 1.00 11.38 137 VAL A O 1
ATOM 760 N N . ALA A 1 142 ? 7.368 29.693 8.476 1.00 12.24 138 ALA A N 1
ATOM 761 C CA . ALA A 1 142 ? 6.286 28.833 7.984 1.00 12.94 138 ALA A CA 1
ATOM 762 C C . ALA A 1 142 ? 6.509 28.577 6.509 1.00 14.05 138 ALA A C 1
ATOM 763 O O . ALA A 1 142 ? 6.781 29.496 5.763 1.00 14.64 138 ALA A O 1
ATOM 765 N N . ALA A 1 143 ? 6.396 27.330 6.105 1.00 14.79 139 ALA A N 1
ATOM 766 C CA . ALA A 1 143 ? 6.361 27.007 4.668 1.00 15.79 139 ALA A CA 1
ATOM 767 C C . ALA A 1 143 ? 5.020 27.471 4.066 1.00 16.57 139 ALA A C 1
ATOM 768 O O . ALA A 1 143 ? 4.019 27.564 4.769 1.00 16.27 139 ALA A O 1
ATOM 770 N N . GLU A 1 144 ? 5.013 27.789 2.774 1.00 17.99 140 GLU A N 1
ATOM 771 C CA . GLU A 1 144 ? 3.812 28.266 2.082 1.00 19.19 140 GLU A CA 1
ATOM 772 C C . GLU A 1 144 ? 2.522 27.490 2.355 1.00 18.90 140 GLU A C 1
ATOM 773 O O . GLU A 1 144 ? 1.477 28.102 2.543 1.00 19.19 140 GLU A O 1
ATOM 779 N N . SER A 1 145 ? 2.594 26.160 2.380 1.00 18.73 141 SER A N 1
ATOM 780 C CA . SER A 1 145 ? 1.409 25.343 2.573 1.00 18.76 141 SER A CA 1
ATOM 781 C C . SER A 1 145 ? 1.085 25.061 4.029 1.00 18.09 141 SER A C 1
ATOM 782 O O . SER A 1 145 ? 0.105 24.366 4.302 1.00 18.44 141 SER A O 1
ATOM 785 N N . ALA A 1 146 ? 1.869 25.597 4.963 1.00 17.28 142 ALA A N 1
ATOM 786 C CA . ALA A 1 146 ? 1.549 25.384 6.389 1.00 16.65 142 ALA A CA 1
ATOM 787 C C . ALA A 1 146 ? 0.149 25.919 6.736 1.00 16.44 142 ALA A C 1
ATOM 788 O O . ALA A 1 146 ? -0.304 26.927 6.191 1.00 16.63 142 ALA A O 1
ATOM 790 N N . LYS A 1 147 ? -0.516 25.246 7.671 1.00 16.41 143 LYS A N 1
ATOM 791 C CA . LYS A 1 147 ? -1.851 25.662 8.110 1.00 16.43 143 LYS A CA 1
ATOM 792 C C . LYS A 1 147 ? -1.893 25.792 9.605 1.00 15.07 143 LYS A C 1
ATOM 793 O O . LYS A 1 147 ? -1.412 24.910 10.317 1.00 15.10 143 LYS A O 1
ATOM 799 N N . PHE A 1 148 ? -2.442 26.897 10.086 1.00 14.13 144 PHE A N 1
ATOM 800 C CA . PHE A 1 148 ? -2.520 27.143 11.525 1.00 13.51 144 PHE A CA 1
ATOM 801 C C . PHE A 1 148 ? -3.993 27.249 11.965 1.00 13.32 144 PHE A C 1
ATOM 802 O O . PHE A 1 148 ? -4.847 27.613 11.185 1.00 13.06 144 PHE A O 1
ATOM 810 N N . GLY A 1 149 ? -4.266 26.942 13.224 1.00 13.25 145 GLY A N 1
ATOM 811 C CA . GLY A 1 149 ? -5.589 27.155 13.782 1.00 13.46 145 GLY A CA 1
ATOM 812 C C . GLY A 1 149 ? -5.699 26.510 15.150 1.00 13.74 145 GLY A C 1
ATOM 813 O O . GLY A 1 149 ? -4.914 25.615 15.484 1.00 13.82 145 GLY A O 1
ATOM 814 N N . ILE A 1 150 ? -6.654 26.995 15.945 1.00 13.81 146 ILE A N 1
ATOM 815 C CA . ILE A 1 150 ? -6.960 26.446 17.259 1.00 14.83 146 ILE A CA 1
ATOM 816 C C . ILE A 1 150 ? -8.446 26.079 17.204 1.00 15.28 146 ILE A C 1
ATOM 817 O O . ILE A 1 150 ? -9.315 26.930 17.404 1.00 15.45 146 ILE A O 1
ATOM 822 N N . SER A 1 151 ? -8.722 24.830 16.874 1.00 15.85 147 SER A N 1
ATOM 823 C CA . SER A 1 151 ? -10.104 24.443 16.578 1.00 17.01 147 SER A CA 1
ATOM 824 C C . SER A 1 151 ? -10.785 23.727 17.725 1.00 15.96 147 SER A C 1
ATOM 825 O O . SER A 1 151 ? -11.892 23.231 17.568 1.00 15.21 147 SER A O 1
ATOM 828 N N . GLU A 1 152 ? -10.161 23.727 18.893 1.00 15.58 148 GLU A N 1
ATOM 829 C CA . GLU A 1 152 ? -10.733 23.028 20.032 1.00 15.96 148 GLU A CA 1
ATOM 830 C C . GLU A 1 152 ? -12.199 23.384 20.239 1.00 14.72 148 GLU A C 1
ATOM 831 O O . GLU A 1 152 ? -13.000 22.508 20.527 1.00 14.50 148 GLU A O 1
ATOM 837 N N . ALA A 1 153 ? -12.547 24.668 20.144 1.00 13.78 149 ALA A N 1
ATOM 838 C CA . ALA A 1 153 ? -13.938 25.079 20.462 1.00 13.67 149 ALA A CA 1
ATOM 839 C C . ALA A 1 153 ? -14.958 24.461 19.528 1.00 14.01 149 ALA A C 1
ATOM 840 O O . ALA A 1 153 ? -16.102 24.235 19.936 1.00 13.19 149 ALA A O 1
ATOM 842 N N . LYS A 1 154 ? -14.549 24.154 18.305 1.00 14.41 150 LYS A N 1
ATOM 843 C CA . LYS A 1 154 ? -15.450 23.485 17.346 1.00 15.35 150 LYS A CA 1
ATOM 844 C C . LYS A 1 154 ? -15.990 22.151 17.888 1.00 15.28 150 LYS A C 1
ATOM 845 O O . LYS A 1 154 ? -17.094 21.718 17.520 1.00 15.66 150 LYS A O 1
ATOM 851 N N . TRP A 1 155 ? -15.186 21.503 18.728 1.00 14.78 151 TRP A N 1
ATOM 852 C CA . TRP A 1 155 ? -15.481 20.178 19.279 1.00 14.97 151 TRP A CA 1
ATOM 853 C C . TRP A 1 155 ? -15.787 20.232 20.759 1.00 14.20 151 TRP A C 1
ATOM 854 O O . TRP A 1 155 ? -15.866 19.185 21.422 1.00 14.36 151 TRP A O 1
ATOM 865 N N . SER A 1 156 ? -16.041 21.446 21.270 1.00 13.40 152 SER A N 1
ATOM 866 C CA . SER A 1 156 ? -16.365 21.688 22.694 1.00 13.23 152 SER A CA 1
ATOM 867 C C . SER A 1 156 ? -15.292 21.197 23.658 1.00 13.11 152 SER A C 1
ATOM 868 O O . SER A 1 156 ? -15.576 20.682 24.753 1.00 13.28 152 SER A O 1
ATOM 871 N N . LEU A 1 157 ? -14.044 21.359 23.225 1.00 12.98 153 LEU A N 1
ATOM 872 C CA . LEU A 1 157 ? -12.866 21.121 24.033 1.00 13.07 153 LEU A CA 1
ATOM 873 C C . LEU A 1 157 ? -12.245 22.477 24.361 1.00 12.95 153 LEU A C 1
ATOM 874 O O . LEU A 1 157 ? -12.488 23.465 23.666 1.00 13.11 153 LEU A O 1
ATOM 879 N N . TYR A 1 158 ? -11.451 22.503 25.427 1.00 12.93 154 TYR A N 1
ATOM 880 C CA . TYR A 1 158 ? -10.737 23.717 25.819 1.00 12.59 154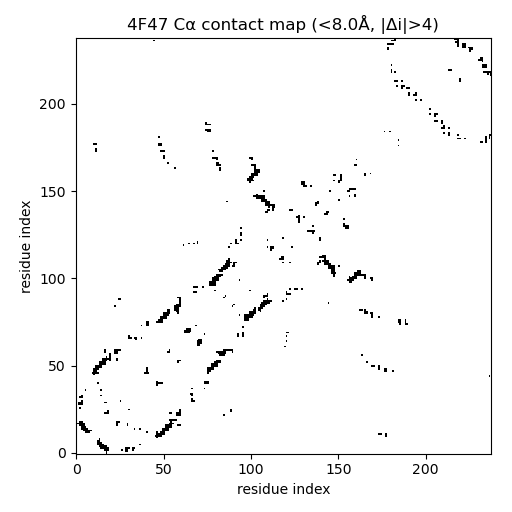 TYR A CA 1
ATOM 881 C C . TYR A 1 158 ? -9.264 23.560 25.437 1.00 12.79 154 TYR A C 1
ATOM 882 O O . TYR A 1 158 ? -8.696 22.478 25.604 1.00 13.31 154 TYR A O 1
ATOM 891 N N . PRO A 1 159 ? -8.627 24.647 24.930 1.00 12.99 155 PRO A N 1
ATOM 892 C CA . PRO A 1 159 ? -7.207 24.530 24.548 1.00 13.42 155 PRO A CA 1
ATOM 893 C C . PRO A 1 159 ? -6.278 24.491 25.741 1.00 14.05 155 PRO A C 1
ATOM 894 O O . PRO A 1 159 ? -6.179 25.461 26.468 1.00 14.07 155 PRO A O 1
ATOM 898 N N . MET A 1 160 ? -5.575 23.370 25.895 1.00 15.40 156 MET A N 1
ATOM 899 C CA . MET A 1 160 ? -4.788 23.125 27.079 1.00 16.78 156 MET A CA 1
ATOM 900 C C . MET A 1 160 ? -3.365 23.614 26.964 1.00 15.18 156 MET A C 1
ATOM 901 O O . MET A 1 160 ? -2.594 23.511 27.929 1.00 14.75 156 MET A O 1
ATOM 906 N N . GLY A 1 161 ? -3.013 24.156 25.806 1.00 13.91 157 GLY A N 1
ATOM 907 C CA . GLY A 1 161 ? -1.675 24.646 25.586 1.00 13.52 157 GLY A CA 1
ATOM 908 C C . GLY A 1 161 ? -1.413 26.118 25.837 1.00 12.85 157 GLY A C 1
ATOM 909 O O . GLY A 1 161 ? -0.345 26.602 25.477 1.00 12.59 157 GLY A O 1
ATOM 910 N N . GLY A 1 162 ? -2.396 26.826 26.404 1.00 11.71 158 GLY A N 1
ATOM 911 C CA . GLY A 1 162 ? -2.232 28.207 26.819 1.00 11.29 158 GLY A CA 1
ATOM 912 C C . GLY A 1 162 ? -2.614 29.262 25.791 1.00 10.71 158 GLY A C 1
ATOM 913 O O . GLY A 1 162 ? -2.430 30.422 26.047 1.00 10.42 158 GLY A O 1
ATOM 914 N N . SER A 1 163 ? -3.173 28.869 24.636 1.00 10.60 159 SER A N 1
ATOM 915 C CA . SER A 1 163 ? -3.604 29.849 23.624 1.00 10.27 159 SER A CA 1
ATOM 916 C C . SER A 1 163 ? -4.584 30.923 24.100 1.00 9.92 159 SER A C 1
ATOM 917 O O . SER A 1 163 ? -4.564 32.026 23.602 1.00 9.49 159 SER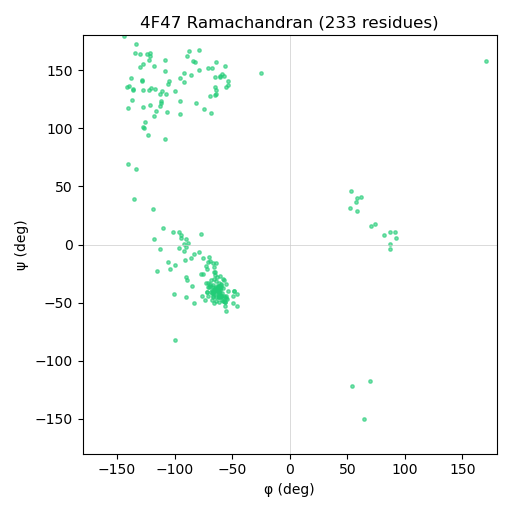 A O 1
ATOM 920 N N . ALA A 1 164 ? -5.482 30.578 25.025 1.00 9.74 160 ALA A N 1
ATOM 921 C CA . ALA A 1 164 ? -6.460 31.555 25.501 1.00 9.58 160 ALA A CA 1
ATOM 922 C C . ALA A 1 164 ? -5.791 32.704 26.260 1.00 9.51 160 ALA A C 1
ATOM 923 O O . ALA A 1 164 ? -6.357 33.795 26.400 1.00 9.75 160 ALA A O 1
ATOM 925 N N . VAL A 1 165 ? -4.594 32.443 26.793 1.00 9.15 161 VAL A N 1
ATOM 926 C CA . VAL A 1 165 ? -3.761 33.491 27.366 1.00 8.76 161 VAL A CA 1
ATOM 927 C C . VAL A 1 165 ? -2.952 34.220 26.311 1.00 8.55 161 VAL A C 1
ATOM 928 O O . VAL A 1 165 ? -2.950 35.460 26.276 1.00 8.51 161 VAL A O 1
ATOM 932 N N . ARG A 1 166 ? -2.253 33.478 25.465 1.00 8.73 162 ARG A N 1
ATOM 933 C CA . ARG A 1 166 ? -1.164 34.065 24.683 1.00 8.66 162 ARG A CA 1
ATOM 934 C C . ARG A 1 166 ? -1.562 34.740 23.376 1.00 8.52 162 ARG A C 1
ATOM 935 O O . ARG A 1 166 ? -0.939 35.713 22.973 1.00 8.13 162 ARG A O 1
ATOM 943 N N . LEU A 1 167 ? -2.551 34.193 22.691 1.00 8.52 163 LEU A N 1
ATOM 944 C CA . LEU A 1 167 ? -2.779 34.592 21.317 1.00 8.58 163 LEU A CA 1
ATOM 945 C C . LEU A 1 167 ? -3.134 36.090 21.217 1.00 8.71 163 LEU A C 1
ATOM 946 O O . LEU A 1 167 ? -2.618 36.800 20.344 1.00 8.80 163 LEU A O 1
ATOM 951 N N . VAL A 1 168 ? -3.985 36.574 22.125 1.00 8.62 164 VAL A N 1
ATOM 952 C CA . VAL A 1 168 ? -4.346 37.989 22.146 1.00 8.84 164 VAL A CA 1
ATOM 953 C C . VAL A 1 168 ? -3.171 38.916 22.449 1.00 8.91 164 VAL A C 1
ATOM 954 O O . VAL A 1 168 ? -3.246 40.142 22.217 1.00 9.98 164 VAL A O 1
ATOM 958 N N . ARG A 1 169 ? -2.091 38.345 22.971 1.00 8.90 165 ARG A N 1
ATOM 959 C CA . ARG A 1 169 ? -0.870 39.068 23.279 1.00 8.83 165 ARG A CA 1
ATOM 960 C C . ARG A 1 169 ? 0.116 39.075 22.122 1.00 8.94 165 ARG A C 1
ATOM 961 O O . ARG A 1 169 ? 1.074 39.839 22.165 1.00 9.41 165 ARG A O 1
ATOM 969 N N . GLN A 1 170 ? -0.113 38.239 21.119 1.00 8.86 166 GLN A N 1
ATOM 970 C CA . GLN A 1 170 ? 0.853 38.018 20.033 1.00 8.98 166 GLN A CA 1
ATOM 971 C C . GLN A 1 170 ? 0.384 38.458 18.680 1.00 9.15 166 GLN A C 1
ATOM 972 O O . GLN A 1 170 ? 1.211 38.643 17.786 1.00 9.60 166 GLN A O 1
ATOM 978 N N . ILE A 1 171 ? -0.915 38.551 18.487 1.00 9.05 167 ILE A N 1
ATOM 979 C CA . ILE A 1 171 ? -1.471 39.034 17.208 1.00 9.18 167 ILE A CA 1
ATOM 980 C C . ILE A 1 171 ? -2.550 40.050 17.589 1.00 8.97 167 ILE A C 1
ATOM 981 O O . ILE A 1 171 ? -2.890 40.155 18.781 1.00 8.52 167 ILE A O 1
ATOM 986 N N . PRO A 1 172 ? -3.128 40.780 16.610 1.00 9.04 168 PRO A N 1
ATOM 987 C CA . PRO A 1 172 ? -4.123 41.760 17.069 1.00 9.17 168 PRO A CA 1
ATOM 988 C C . PRO A 1 172 ? -5.320 41.150 17.796 1.00 9.03 168 PRO A C 1
ATOM 989 O O . PRO A 1 172 ? -5.810 40.055 17.428 1.00 9.04 168 PRO A O 1
ATOM 993 N N . TYR A 1 173 ? -5.805 41.874 18.793 1.00 9.02 169 TYR A N 1
ATOM 994 C CA . TYR A 1 173 ? -6.867 41.402 19.672 1.00 9.08 169 TYR A CA 1
ATOM 995 C C . TYR A 1 173 ? -8.014 40.771 18.913 1.00 9.00 169 TYR A C 1
ATOM 996 O O . TYR A 1 173 ? -8.409 39.635 19.215 1.00 8.77 169 TYR A O 1
ATOM 1005 N N . THR A 1 174 ? -8.546 41.493 17.932 1.00 9.08 170 THR A N 1
ATOM 1006 C CA . THR A 1 174 ? -9.758 41.049 17.256 1.00 9.08 170 THR A CA 1
ATOM 1007 C C . THR A 1 174 ? -9.510 39.756 16.432 1.00 9.04 170 THR A C 1
ATOM 1008 O O . THR A 1 174 ? -10.388 38.903 16.329 1.00 8.96 170 THR A O 1
ATOM 1012 N N . VAL A 1 175 ? -8.324 39.631 15.862 1.00 9.01 171 VAL A N 1
ATOM 1013 C CA . VAL A 1 175 ? -7.985 38.456 15.067 1.00 9.25 171 VAL A CA 1
ATOM 1014 C C . VAL A 1 175 ? -7.807 37.242 15.984 1.00 9.34 171 VAL A C 1
ATOM 1015 O O . VAL A 1 175 ? -8.293 36.145 15.687 1.00 9.45 171 VAL A O 1
ATOM 1019 N N . ALA A 1 176 ? -7.168 37.452 17.135 1.00 9.20 172 ALA A N 1
ATOM 1020 C CA . ALA A 1 176 ? -7.003 36.409 18.102 1.00 9.43 172 ALA A CA 1
ATOM 1021 C C . ALA A 1 176 ? -8.377 35.890 18.556 1.00 9.91 172 ALA A C 1
ATOM 1022 O O . ALA A 1 176 ? -8.594 34.684 18.645 1.00 10.19 172 ALA A O 1
ATOM 1024 N N . CYS A 1 177 ? -9.301 36.802 18.839 1.00 10.13 173 CYS A N 1
ATOM 1025 C CA . CYS A 1 177 ? -10.652 36.409 19.251 1.00 10.63 173 CYS A CA 1
ATOM 1026 C C . CYS A 1 177 ? -11.342 35.617 18.148 1.00 10.91 173 CYS A C 1
ATOM 1027 O O . CYS A 1 177 ? -11.987 34.601 18.426 1.00 10.88 173 CYS A O 1
ATOM 1030 N N . ASP A 1 178 ? -11.231 36.091 16.914 1.00 11.08 174 ASP A N 1
ATOM 1031 C CA . ASP A 1 178 ? -11.827 35.398 15.768 1.00 11.83 174 ASP A CA 1
ATOM 1032 C C . ASP A 1 178 ? -11.305 33.958 15.7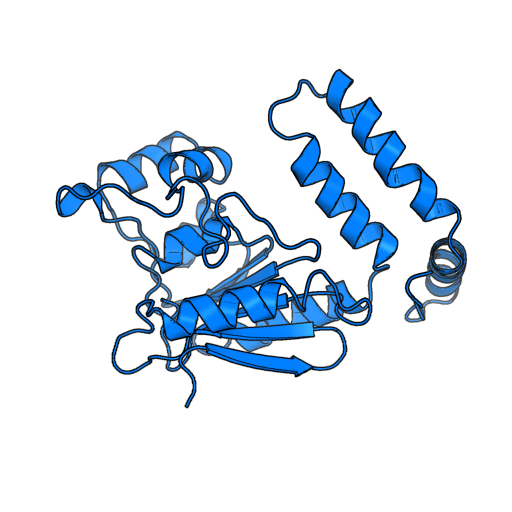21 1.00 11.54 174 ASP A C 1
ATOM 1033 O O . ASP A 1 178 ? -12.090 33.004 15.733 1.00 11.26 174 ASP A O 1
ATOM 1038 N N . LEU A 1 179 ? -9.982 33.786 15.743 1.00 11.15 175 LEU A N 1
ATOM 1039 C CA . LEU A 1 179 ? -9.405 32.439 15.607 1.00 11.03 175 LEU A CA 1
ATOM 1040 C C . LEU A 1 179 ? -9.811 31.512 16.748 1.00 10.62 175 LEU A C 1
ATOM 1041 O O . LEU A 1 179 ? -10.173 30.355 16.516 1.00 10.69 175 LEU A O 1
ATOM 1046 N N . LEU A 1 180 ? -9.754 32.002 17.968 1.00 10.27 176 LEU A N 1
ATOM 1047 C CA . LEU A 1 180 ? -10.073 31.145 19.109 1.00 10.24 176 LEU A CA 1
ATOM 1048 C C . LEU A 1 180 ? -11.539 30.798 19.204 1.00 10.38 176 LEU A C 1
ATOM 1049 O O . LEU A 1 180 ? -11.888 29.681 19.599 1.00 10.52 176 LEU A O 1
ATOM 1054 N N . LEU A 1 181 ? -12.418 31.736 18.851 1.00 10.32 177 LEU A N 1
ATOM 1055 C CA . LEU A 1 181 ? -13.855 31.529 19.074 1.00 10.49 177 LEU A CA 1
ATOM 1056 C C . LEU A 1 181 ? -14.552 30.845 17.904 1.00 10.98 177 LEU A C 1
ATOM 1057 O O . LEU A 1 181 ? -15.532 30.120 18.110 1.00 11.37 177 LEU A O 1
ATOM 1062 N N . THR A 1 182 ? -14.067 31.064 16.677 1.00 11.24 178 THR A N 1
ATOM 1063 C CA . THR A 1 182 ? -14.578 30.354 15.511 1.00 11.63 178 THR A CA 1
ATOM 1064 C C . THR A 1 182 ? -13.846 29.050 15.200 1.00 12.09 178 THR A C 1
ATOM 1065 O O . THR A 1 182 ? -14.431 28.142 14.565 1.00 12.33 178 THR A O 1
ATOM 1069 N N . GLY A 1 183 ? -12.566 28.969 15.575 1.00 12.09 179 GLY A N 1
ATOM 1070 C CA . GLY A 1 183 ? -11.701 27.859 15.190 1.00 12.77 179 GLY A CA 1
ATOM 1071 C C . GLY A 1 183 ? -11.243 27.862 13.743 1.00 13.76 179 GLY A C 1
ATOM 1072 O O . GLY A 1 183 ? -10.750 26.840 13.233 1.00 15.23 179 GLY A O 1
ATOM 1073 N N . ARG A 1 184 ? -11.361 29.009 13.090 1.00 14.02 180 ARG A N 1
ATOM 1074 C CA . ARG A 1 184 ? -10.945 29.178 11.691 1.00 14.74 180 ARG A CA 1
ATOM 1075 C C . ARG A 1 184 ? -9.480 28.786 11.473 1.00 14.50 180 ARG A C 1
ATOM 1076 O O . ARG A 1 184 ? -8.594 29.166 12.258 1.00 13.84 180 ARG A O 1
ATOM 1084 N N . HIS A 1 185 ? -9.217 28.050 10.392 1.00 14.76 181 HIS A N 1
ATOM 1085 C CA . HIS A 1 185 ? -7.847 27.714 10.040 1.00 14.95 181 HIS A CA 1
ATOM 1086 C C . HIS A 1 185 ? -7.307 28.756 9.100 1.00 14.39 181 HIS A C 1
ATOM 1087 O O . HIS A 1 185 ? -8.057 29.284 8.254 1.00 14.96 181 HIS A O 1
ATOM 1094 N N . ILE A 1 186 ? -6.003 29.025 9.179 1.00 13.79 182 ILE A N 1
ATOM 1095 C CA . ILE A 1 186 ? -5.396 30.068 8.356 1.00 13.50 182 ILE A CA 1
ATOM 1096 C C . ILE A 1 186 ? -4.174 29.565 7.579 1.00 13.51 182 ILE A C 1
ATOM 1097 O O . ILE A 1 186 ? -3.511 28.572 7.961 1.00 13.27 182 ILE A O 1
ATOM 1102 N N . THR A 1 187 ? -3.905 30.245 6.475 1.00 13.58 183 THR A N 1
ATOM 1103 C CA . THR A 1 187 ? -2.716 29.959 5.677 1.00 13.94 183 THR A CA 1
ATOM 1104 C C . THR A 1 187 ? -1.444 30.588 6.299 1.00 13.41 183 THR A C 1
ATOM 1105 O O . THR A 1 187 ? -1.511 31.457 7.184 1.00 12.46 183 THR A O 1
ATOM 1109 N N . ALA A 1 188 ? -0.276 30.173 5.803 1.00 13.33 184 ALA A N 1
ATOM 1110 C CA . ALA A 1 188 ? 0.989 30.804 6.173 1.00 13.26 184 ALA A CA 1
ATOM 1111 C C . ALA A 1 188 ? 0.993 32.285 5.813 1.00 13.16 184 ALA A C 1
ATOM 1112 O O . ALA A 1 188 ? 1.427 33.107 6.607 1.00 12.64 184 ALA A O 1
ATOM 1114 N N . ALA A 1 189 ? 0.507 32.626 4.612 1.00 13.86 185 ALA A N 1
ATOM 1115 C CA . ALA A 1 189 ? 0.409 34.027 4.211 1.00 14.24 185 ALA A CA 1
ATOM 1116 C C . ALA A 1 189 ? -0.430 34.846 5.194 1.00 14.12 185 ALA A C 1
ATOM 1117 O O . ALA A 1 189 ? -0.013 35.955 5.589 1.00 14.71 185 ALA A O 1
ATOM 1119 N N . GLU A 1 190 ? -1.571 34.296 5.604 1.00 14.09 186 GLU A N 1
ATOM 1120 C CA . GLU A 1 190 ? -2.443 34.988 6.543 1.00 14.23 186 GLU A CA 1
ATOM 1121 C C . GLU A 1 190 ? -1.768 35.118 7.894 1.00 13.36 186 GLU A C 1
ATOM 1122 O O . GLU A 1 190 ? -1.869 36.162 8.549 1.00 13.06 186 GLU A O 1
ATOM 1128 N N . ALA A 1 191 ? -1.079 34.054 8.301 1.00 13.03 187 ALA A N 1
ATOM 1129 C CA . ALA A 1 191 ? -0.324 34.042 9.573 1.00 12.79 187 ALA A CA 1
ATOM 1130 C C . ALA A 1 191 ? 0.766 35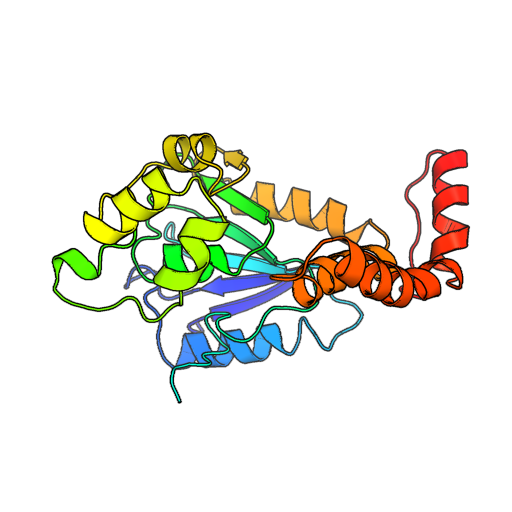.121 9.587 1.00 12.78 187 ALA A C 1
ATOM 1131 O O . ALA A 1 191 ? 1.031 35.755 10.618 1.00 12.62 187 ALA A O 1
ATOM 1133 N N . LYS A 1 192 ? 1.440 35.315 8.454 1.00 13.69 188 LYS A N 1
ATOM 1134 C CA . LYS A 1 192 ? 2.433 36.373 8.338 1.00 14.63 188 LYS A CA 1
ATOM 1135 C C . LYS A 1 192 ? 1.799 37.774 8.375 1.00 14.15 188 LYS A C 1
ATOM 1136 O O . LYS A 1 192 ? 2.298 38.678 9.062 1.00 13.53 188 LYS A O 1
ATOM 1142 N N . GLU A 1 193 ? 0.666 37.933 7.694 1.00 14.09 189 GLU A N 1
ATOM 1143 C CA . GLU A 1 193 ? -0.036 39.217 7.616 1.00 13.90 189 GLU A CA 1
ATOM 1144 C C . GLU A 1 193 ? -0.474 39.697 9.002 1.00 13.76 189 GLU A C 1
ATOM 1145 O O . GLU A 1 193 ? -0.376 40.874 9.309 1.00 14.40 189 GLU A O 1
ATOM 1147 N N . MET A 1 194 ? -0.857 38.767 9.863 1.00 12.75 190 MET A N 1
ATOM 1148 C CA . MET A 1 194 ? -1.314 39.111 11.205 1.00 12.37 190 MET A CA 1
ATOM 1149 C C . MET A 1 194 ? -0.199 39.120 12.265 1.00 11.74 190 MET A C 1
ATOM 1150 O O . MET A 1 194 ? -0.463 39.431 13.401 1.00 11.39 190 MET A O 1
ATOM 1155 N N . GLY A 1 195 ? 1.013 38.723 11.907 1.00 11.28 191 GLY A N 1
ATOM 1156 C CA . GLY A 1 195 ? 2.124 38.709 12.836 1.00 11.00 191 GLY A CA 1
ATOM 1157 C C . GLY A 1 195 ? 2.278 37.447 13.662 1.00 10.52 191 GLY A C 1
ATOM 1158 O O . GLY A 1 195 ? 3.072 37.446 14.605 1.00 10.07 191 GLY A O 1
ATOM 1159 N N . LEU A 1 196 ? 1.549 36.377 13.330 1.00 10.08 192 LEU A N 1
ATOM 1160 C CA . LEU A 1 196 ? 1.715 35.120 14.060 1.00 9.86 192 LEU A CA 1
ATOM 1161 C C . LEU A 1 196 ? 3.052 34.439 13.743 1.00 10.15 192 LEU A C 1
ATOM 1162 O O . LEU A 1 196 ? 3.657 33.824 14.613 1.00 9.71 192 LEU A O 1
ATOM 1167 N N . VAL A 1 197 ? 3.501 34.529 12.499 1.00 10.46 193 VAL A N 1
ATOM 1168 C CA . VAL A 1 197 ? 4.866 34.100 12.120 1.00 11.07 193 VAL A CA 1
ATOM 1169 C C . VAL A 1 197 ? 5.582 35.283 11.463 1.00 11.27 193 VAL A C 1
ATOM 1170 O O . VAL A 1 197 ? 4.951 36.277 11.072 1.00 11.81 193 VAL A O 1
ATOM 1174 N N . GLY A 1 198 ? 6.898 35.198 11.366 1.00 11.86 194 GLY A N 1
ATOM 1175 C CA . GLY A 1 198 ? 7.729 36.298 10.846 1.00 11.91 194 GLY A CA 1
ATOM 1176 C C .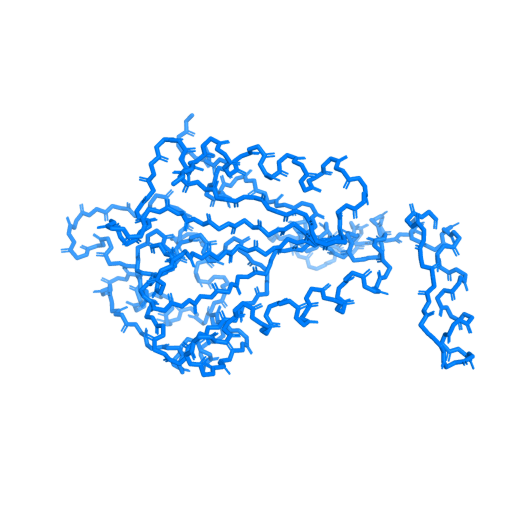 GLY A 1 198 ? 8.244 36.094 9.421 1.00 12.62 194 GLY A C 1
ATOM 1177 O O . GLY A 1 198 ? 8.652 37.076 8.767 1.00 12.97 194 GLY A O 1
ATOM 1178 N N . HIS A 1 199 ? 8.288 34.836 8.969 1.00 13.04 195 HIS A N 1
ATOM 1179 C CA . HIS A 1 199 ? 8.874 34.445 7.678 1.00 14.00 195 HIS A CA 1
ATOM 1180 C C . HIS A 1 199 ? 8.042 33.391 6.996 1.00 13.99 195 HIS A C 1
ATOM 1181 O O . HIS A 1 199 ? 7.555 32.450 7.642 1.00 13.67 195 HIS A O 1
ATOM 1188 N N . VAL A 1 200 ? 7.831 33.553 5.690 1.00 14.27 196 VAL A N 1
ATOM 1189 C CA . VAL A 1 200 ? 7.206 32.511 4.886 1.00 14.87 196 VAL A CA 1
ATOM 1190 C C . VAL A 1 200 ? 8.187 32.128 3.790 1.00 15.55 196 VAL A C 1
ATOM 1191 O O . VAL A 1 200 ? 8.802 33.017 3.158 1.00 15.56 196 VAL A O 1
ATOM 1195 N N . VAL A 1 201 ? 8.341 30.822 3.593 1.00 16.03 197 VAL A N 1
ATOM 1196 C CA . VAL A 1 201 ? 9.284 30.262 2.602 1.00 16.99 197 VAL A CA 1
ATOM 1197 C C . VAL A 1 201 ? 8.597 29.154 1.808 1.00 17.96 197 VAL A C 1
ATOM 1198 O O . VAL A 1 201 ? 7.539 28.654 2.188 1.00 17.23 197 VAL A O 1
ATOM 1202 N N . PRO A 1 202 ? 9.198 28.757 0.676 1.00 18.83 198 PRO A N 1
ATOM 1203 C CA . PRO A 1 202 ? 8.559 27.686 -0.073 1.00 19.49 198 PRO A CA 1
ATOM 1204 C C . PRO A 1 202 ? 8.523 26.382 0.697 1.00 19.64 198 PRO A C 1
ATOM 1205 O O . PRO A 1 202 ? 9.309 26.190 1.615 1.00 18.71 198 PRO A O 1
ATOM 1209 N N . ASP A 1 203 ? 7.583 25.510 0.328 1.00 20.23 199 ASP A N 1
ATOM 1210 C CA . ASP A 1 203 ? 7.445 24.207 0.961 1.00 20.75 199 ASP A CA 1
ATOM 1211 C C . ASP A 1 203 ? 8.752 23.456 0.932 1.00 21.52 199 ASP A C 1
ATOM 1212 O O . ASP A 1 203 ? 9.463 23.458 -0.085 1.00 21.65 199 ASP A O 1
ATOM 1217 N N . GLY A 1 204 ? 9.063 22.833 2.062 1.00 21.39 200 GLY A N 1
ATOM 1218 C CA . GLY A 1 204 ? 10.277 22.063 2.227 1.00 21.78 200 GLY A CA 1
ATOM 1219 C C . GLY A 1 204 ? 11.487 22.858 2.670 1.00 21.77 200 GLY A C 1
ATOM 1220 O O . GLY A 1 204 ? 12.548 22.289 2.847 1.00 22.06 200 GLY A O 1
ATOM 1221 N N . GLN A 1 205 ? 11.322 24.166 2.864 1.00 21.38 201 GLN A N 1
ATOM 1222 C CA . GLN A 1 205 ? 12.431 25.073 3.124 1.00 21.13 201 GLN A CA 1
ATOM 1223 C C . GLN A 1 205 ? 12.396 25.637 4.544 1.00 19.32 201 GLN A C 1
ATOM 1224 O O . GLN A 1 205 ? 13.310 26.354 4.927 1.00 18.87 201 GLN A O 1
ATOM 1230 N N . ALA A 1 206 ? 11.365 25.319 5.321 1.00 18.09 202 ALA A N 1
ATOM 1231 C CA . ALA A 1 206 ? 11.223 25.948 6.647 1.00 16.95 202 ALA A CA 1
ATOM 1232 C C . ALA A 1 206 ? 12.448 25.673 7.527 1.00 16.61 202 ALA A C 1
ATOM 1233 O O . ALA A 1 206 ? 13.002 26.589 8.161 1.00 16.14 202 ALA A O 1
ATOM 1235 N N . LEU A 1 207 ? 12.882 24.423 7.584 1.00 16.56 203 LEU A N 1
ATOM 1236 C CA . LEU A 1 207 ? 14.051 24.085 8.423 1.00 16.30 203 LEU A CA 1
ATOM 1237 C C . LEU A 1 207 ? 15.348 24.736 7.920 1.00 16.37 203 LEU A C 1
ATOM 1238 O O . LEU A 1 207 ? 16.148 25.204 8.729 1.00 15.95 203 LEU A O 1
ATOM 1243 N N . THR A 1 208 ? 15.568 24.765 6.593 1.00 16.85 204 THR A N 1
ATOM 1244 C CA . THR A 1 208 ? 16.717 25.464 6.032 1.00 17.33 204 THR A CA 1
ATOM 1245 C C . THR A 1 208 ? 16.759 26.950 6.461 1.00 16.52 204 THR A C 1
ATOM 1246 O O . THR A 1 208 ? 17.817 27.475 6.896 1.00 16.44 204 THR A O 1
ATOM 1250 N N . LYS A 1 209 ? 15.605 27.625 6.384 1.00 16.05 205 LYS A N 1
ATOM 1251 C CA . LYS A 1 209 ? 15.528 29.025 6.760 1.00 15.51 205 LYS A CA 1
ATOM 1252 C C . LYS A 1 209 ? 15.795 29.174 8.253 1.00 14.50 205 LYS A C 1
ATOM 1253 O O . LYS A 1 209 ? 16.492 30.085 8.647 1.00 13.91 205 LYS A O 1
ATOM 1259 N N . ALA A 1 210 ? 15.215 28.287 9.061 1.00 13.94 206 ALA A N 1
ATOM 1260 C CA . ALA A 1 210 ? 15.421 28.303 10.502 1.00 13.57 206 ALA A CA 1
ATOM 1261 C C . ALA A 1 210 ? 16.880 28.111 10.870 1.00 13.77 206 ALA A C 1
ATOM 1262 O O . ALA A 1 210 ? 17.342 28.693 11.852 1.00 13.46 206 ALA A O 1
ATOM 1264 N N . LEU A 1 211 ? 17.589 27.251 10.131 1.00 14.27 207 LEU A N 1
ATOM 1265 C CA . LEU A 1 211 ? 19.024 27.033 10.356 1.00 14.75 207 LEU A CA 1
ATOM 1266 C C . LEU A 1 211 ? 19.835 28.283 10.014 1.00 15.03 207 LEU A C 1
ATOM 1267 O O . LEU A 1 211 ? 20.778 28.613 10.744 1.00 15.19 207 LEU A O 1
ATOM 1272 N N . GLU A 1 212 ? 19.419 29.008 8.971 1.00 15.42 208 GLU A N 1
ATOM 1273 C CA . GLU A 1 212 ? 20.047 30.289 8.638 1.00 15.95 208 GLU A CA 1
ATOM 1274 C C . GLU A 1 212 ? 19.926 31.289 9.785 1.00 14.77 208 GLU A C 1
ATOM 1275 O O . GLU A 1 212 ? 20.899 31.985 10.097 1.00 14.98 208 GLU A O 1
ATOM 1281 N N . ILE A 1 213 ? 18.731 31.366 10.376 1.00 13.58 209 ILE A N 1
ATOM 1282 C CA . ILE A 1 213 ? 18.451 32.269 11.489 1.00 12.89 209 ILE A CA 1
ATOM 1283 C C . ILE A 1 213 ? 19.255 31.835 12.715 1.00 13.05 209 ILE A C 1
ATOM 1284 O O . ILE A 1 213 ? 19.881 32.667 13.391 1.00 12.26 209 ILE A O 1
ATOM 1289 N N . ALA A 1 214 ? 19.248 30.523 12.981 1.00 13.27 210 ALA A N 1
ATOM 1290 C CA . ALA A 1 214 ? 20.054 29.979 14.082 1.00 13.83 210 ALA A CA 1
ATOM 1291 C C . ALA A 1 214 ? 21.561 30.276 13.948 1.00 14.88 210 ALA A C 1
ATOM 1292 O O . ALA A 1 214 ? 22.242 30.529 14.963 1.00 14.61 210 ALA A O 1
ATOM 1294 N N . GLU A 1 215 ? 22.089 30.236 12.722 1.00 16.03 211 GLU A N 1
ATOM 1295 C CA . GLU A 1 215 ? 23.495 30.555 12.503 1.00 18.03 211 GLU A CA 1
ATOM 1296 C C . GLU A 1 215 ? 23.784 31.990 12.904 1.00 16.40 211 GLU A C 1
ATOM 1297 O O . GLU A 1 215 ? 24.819 32.269 13.510 1.00 16.67 211 GLU A O 1
ATOM 1303 N N . ILE A 1 216 ? 22.861 32.897 12.573 1.00 15.41 212 ILE A N 1
ATOM 1304 C CA . ILE A 1 216 ? 22.986 34.285 12.971 1.00 14.55 212 ILE A CA 1
ATOM 1305 C C . ILE A 1 216 ? 22.938 34.420 14.491 1.00 13.93 212 ILE A C 1
ATOM 1306 O O . ILE A 1 216 ? 23.790 35.091 15.071 1.00 13.28 212 ILE A O 1
ATOM 1311 N N . ILE A 1 217 ? 21.948 33.778 15.126 1.00 13.30 213 ILE A N 1
ATOM 1312 C CA . ILE A 1 217 ? 21.826 33.855 16.583 1.00 13.31 213 ILE A CA 1
ATOM 1313 C C . ILE A 1 217 ? 23.061 33.287 17.267 1.00 13.46 213 ILE A C 1
ATOM 1314 O O . ILE A 1 217 ? 23.613 33.902 18.200 1.00 13.35 213 ILE A O 1
ATOM 1319 N N . ALA A 1 218 ? 23.522 32.137 16.773 1.00 13.94 214 ALA A N 1
ATOM 1320 C CA . ALA A 1 218 ? 24.734 31.475 17.300 1.00 14.48 214 ALA A CA 1
ATOM 1321 C C . ALA A 1 218 ? 25.994 32.330 17.169 1.00 14.78 214 ALA A C 1
ATOM 1322 O O . ALA A 1 218 ? 26.902 32.179 17.972 1.00 15.39 214 ALA A O 1
ATOM 1324 N N . ALA A 1 219 ? 26.025 33.226 16.186 1.00 14.62 215 ALA A N 1
ATOM 1325 C CA . ALA A 1 219 ? 27.131 34.145 15.947 1.00 14.61 215 ALA A CA 1
ATOM 1326 C C . ALA A 1 219 ? 27.052 35.440 16.764 1.00 13.84 215 ALA A C 1
ATOM 1327 O O . ALA A 1 219 ? 28.013 36.191 16.795 1.00 13.98 215 ALA A O 1
ATOM 1329 N N . ASN A 1 220 ? 25.909 35.697 17.408 1.00 12.65 216 ASN A N 1
ATOM 1330 C CA . ASN A 1 220 ? 25.719 36.869 18.238 1.00 12.14 216 ASN A CA 1
ATOM 1331 C C . ASN A 1 220 ? 26.207 36.525 19.639 1.00 11.86 216 ASN A C 1
ATOM 1332 O O . ASN A 1 220 ? 26.423 35.348 19.936 1.00 11.78 216 ASN A O 1
ATOM 1337 N N . GLY A 1 221 ? 26.380 37.539 20.481 1.00 11.59 217 GLY A N 1
ATOM 1338 C CA . GLY A 1 221 ? 26.914 37.334 21.828 1.00 11.81 217 GLY A CA 1
ATOM 1339 C C . GLY A 1 221 ? 25.929 36.575 22.697 1.00 11.57 217 GLY A C 1
ATOM 1340 O O . GLY A 1 221 ? 24.844 37.103 23.027 1.00 11.25 217 GLY A O 1
ATOM 1341 N N . PRO A 1 222 ? 26.274 35.340 23.084 1.00 11.72 218 PRO A N 1
ATOM 1342 C CA . PRO A 1 222 ? 25.259 34.620 23.871 1.00 11.51 218 PRO A CA 1
ATOM 1343 C C . PRO A 1 222 ? 24.856 35.314 25.169 1.00 11.36 218 PRO A C 1
ATOM 1344 O O . PRO A 1 222 ? 23.699 35.205 25.590 1.00 11.32 218 PRO A O 1
ATOM 1348 N N . LEU A 1 223 ? 25.783 35.999 25.835 1.00 11.41 219 LEU A N 1
ATOM 1349 C CA . LEU A 1 223 ? 25.435 36.673 27.074 1.00 11.43 219 LEU A CA 1
ATOM 1350 C C . LEU A 1 223 ? 24.380 37.776 26.825 1.00 11.12 219 LEU A C 1
ATOM 1351 O O . LEU A 1 223 ? 23.446 37.978 27.638 1.00 11.16 219 LEU A O 1
ATOM 1356 N N . ALA A 1 224 ? 24.526 38.488 25.707 1.00 10.72 220 ALA A N 1
ATOM 1357 C CA . ALA A 1 224 ? 23.604 39.582 25.377 1.00 10.38 220 ALA A CA 1
ATOM 1358 C C . ALA A 1 224 ? 22.267 38.993 24.935 1.00 10.17 220 ALA A C 1
ATOM 1359 O O . ALA A 1 224 ? 21.206 39.463 25.375 1.00 9.94 220 ALA A O 1
ATOM 1361 N N . VAL A 1 225 ? 22.317 38.004 24.038 1.00 10.08 221 VAL A N 1
ATOM 1362 C CA . VAL A 1 225 ? 21.071 37.345 23.507 1.00 10.01 221 VAL A CA 1
ATOM 1363 C C . VAL A 1 225 ? 20.216 36.820 24.669 1.00 9.96 221 VAL A C 1
ATOM 1364 O O . VAL A 1 225 ? 18.995 37.079 24.765 1.00 9.89 221 VAL A O 1
ATOM 1368 N N . GLN A 1 226 ? 20.869 36.146 25.586 1.00 10.09 222 GLN A N 1
ATOM 1369 C CA . GLN A 1 226 ? 20.156 35.500 26.687 1.00 10.14 222 GLN A CA 1
ATOM 1370 C C . GLN A 1 226 ? 19.636 36.514 27.710 1.00 10.05 222 GLN A C 1
ATOM 1371 O O . GLN A 1 226 ? 18.547 36.316 28.273 1.00 9.90 222 GLN A O 1
ATOM 1377 N N . ALA A 1 227 ? 20.369 37.604 27.904 1.00 9.94 223 ALA A N 1
ATOM 1378 C CA . ALA A 1 227 ? 19.932 38.710 28.796 1.00 9.99 223 ALA A CA 1
ATOM 1379 C C . ALA A 1 227 ? 18.706 39.412 28.238 1.00 9.84 223 ALA A C 1
ATOM 1380 O O . ALA A 1 227 ? 17.756 39.716 28.974 1.00 10.13 223 ALA A O 1
ATOM 1382 N N . ILE A 1 228 ? 18.724 39.695 26.936 1.00 9.70 224 ILE A N 1
ATOM 1383 C CA . ILE A 1 228 ? 17.569 40.301 26.281 1.00 9.83 224 ILE A CA 1
ATOM 1384 C C . ILE A 1 228 ? 16.337 39.410 26.492 1.00 10.21 224 ILE A C 1
ATOM 1385 O O . ILE A 1 228 ? 15.254 39.871 26.869 1.00 9.92 224 ILE A O 1
ATOM 1390 N N . LEU A 1 229 ? 16.511 38.115 26.234 1.00 10.58 225 LEU A N 1
ATOM 1391 C CA . LEU A 1 229 ? 15.394 37.177 26.401 1.00 11.09 225 LEU A CA 1
ATOM 1392 C C . LEU A 1 229 ? 14.837 37.179 27.843 1.00 11.03 225 LEU A C 1
ATOM 1393 O O . LEU A 1 229 ? 13.609 37.220 28.038 1.00 10.83 225 LEU A O 1
ATOM 1398 N N . ARG A 1 230 ? 15.708 37.229 28.842 1.00 11.26 226 ARG A N 1
ATOM 1399 C CA . ARG A 1 230 ? 15.274 37.234 30.211 1.00 12.26 226 ARG A CA 1
ATOM 1400 C C . ARG A 1 230 ? 14.470 38.518 30.524 1.00 11.36 226 ARG A C 1
ATOM 1401 O O . ARG A 1 230 ? 13.457 38.459 31.216 1.00 10.97 226 ARG A O 1
ATOM 1409 N N . THR A 1 231 ? 14.886 39.657 29.992 1.00 10.42 227 THR A N 1
ATOM 1410 C CA . THR A 1 231 ? 14.140 40.919 30.204 1.00 10.07 227 THR A CA 1
ATOM 1411 C C . THR A 1 231 ? 12.743 40.827 29.576 1.00 9.88 227 THR A C 1
ATOM 1412 O O . THR A 1 231 ? 11.748 41.195 30.193 1.00 9.53 227 THR A O 1
ATOM 1416 N N . ILE A 1 232 ? 12.668 40.315 28.354 1.00 9.80 228 ILE A N 1
ATOM 1417 C CA . ILE A 1 232 ? 11.378 40.142 27.711 1.00 9.97 228 ILE A CA 1
ATOM 1418 C C . ILE A 1 232 ? 10.460 39.295 28.612 1.00 10.12 228 ILE A C 1
ATOM 1419 O O . ILE A 1 232 ? 9.331 39.673 28.828 1.00 10.32 228 ILE A O 1
ATOM 1424 N N . ARG A 1 233 ? 10.970 38.209 29.193 1.00 10.54 229 ARG A N 1
ATOM 1425 C CA . ARG A 1 233 ? 10.141 37.342 30.047 1.00 11.17 229 ARG A CA 1
ATOM 1426 C C . ARG A 1 233 ? 9.710 38.026 31.331 1.00 11.61 229 ARG A C 1
ATOM 1427 O O . ARG A 1 233 ? 8.527 37.989 31.716 1.00 11.14 229 ARG A O 1
ATOM 1435 N N . GLU A 1 234 ? 10.679 38.641 31.992 1.00 11.87 230 GLU A N 1
ATOM 1436 C CA . GLU A 1 234 ? 10.472 39.111 33.361 1.00 12.73 230 GLU A CA 1
ATOM 1437 C C . GLU A 1 234 ? 9.620 40.363 33.448 1.00 11.97 230 GLU A C 1
ATOM 1438 O O . GLU A 1 234 ? 8.991 40.615 34.507 1.00 12.72 230 GLU A O 1
ATOM 1444 N N . THR A 1 235 ? 9.616 41.153 32.377 1.00 10.59 231 THR A N 1
ATOM 1445 C CA . THR A 1 235 ? 8.938 42.443 32.390 1.00 10.43 231 THR A CA 1
ATOM 1446 C C . THR A 1 235 ? 7.505 42.385 31.831 1.00 10.41 231 THR A C 1
ATOM 1447 O O . THR A 1 235 ? 6.826 43.403 31.766 1.00 9.82 231 THR A O 1
ATOM 1451 N N . GLU A 1 236 ? 7.009 41.189 31.507 1.00 10.49 232 GLU A N 1
ATOM 1452 C CA . GLU A 1 236 ? 5.639 41.063 30.997 1.00 11.10 232 GLU A CA 1
ATOM 1453 C C . GLU A 1 236 ? 4.615 41.486 32.061 1.00 12.07 232 GLU A C 1
ATOM 1454 O O . GLU A 1 236 ? 4.736 41.087 33.213 1.00 13.03 232 GLU A O 1
ATOM 1460 N N . GLY A 1 237 ? 3.632 42.311 31.682 1.00 13.07 233 GLY A N 1
ATOM 1461 C CA . GLY A 1 237 ? 2.563 42.726 32.604 1.00 13.92 233 GLY A CA 1
ATOM 1462 C C . GLY A 1 237 ? 2.914 43.877 33.542 1.00 14.95 233 GLY A C 1
ATOM 1463 O O . GLY A 1 237 ? 2.164 44.157 34.476 1.00 18.35 233 GLY A O 1
ATOM 1464 N N . MET A 1 238 ? 4.058 44.513 33.356 1.00 14.28 234 MET A N 1
ATOM 1465 C CA . MET A 1 238 ? 4.433 45.669 34.217 1.00 14.28 234 MET A CA 1
ATOM 1466 C C . MET A 1 238 ? 4.344 46.960 33.466 1.00 13.17 234 MET A C 1
ATOM 1467 O O . MET A 1 238 ? 4.665 46.996 32.290 1.00 13.42 234 MET A O 1
ATOM 1472 N N . HIS A 1 239 ? 4.036 48.047 34.164 1.00 12.10 235 HIS A N 1
ATOM 1473 C CA . HIS A 1 239 ? 4.261 49.375 33.571 1.00 11.59 235 HIS A CA 1
ATOM 1474 C C . HIS A 1 239 ? 5.733 49.515 33.181 1.00 10.96 235 HIS A C 1
ATOM 1475 O O . HIS A 1 239 ? 6.637 49.010 33.883 1.00 10.75 235 HIS A O 1
ATOM 1482 N N . GLU A 1 240 ? 6.034 50.211 32.081 1.00 10.39 236 GLU A N 1
ATOM 1483 C CA . GLU A 1 240 ? 7.420 50.298 31.617 1.00 10.56 236 GLU A CA 1
ATOM 1484 C C . GLU A 1 240 ? 8.377 50.890 32.663 1.00 11.00 236 GLU A C 1
ATOM 1485 O O . GLU A 1 240 ? 9.579 50.540 32.685 1.00 10.72 236 GLU A O 1
ATOM 1491 N N . ASN A 1 241 ? 7.897 51.767 33.545 1.00 11.70 237 ASN A N 1
ATOM 1492 C CA . ASN A 1 241 ? 8.857 52.391 34.490 1.00 12.76 237 ASN A CA 1
ATOM 1493 C C . ASN A 1 241 ? 9.376 51.376 35.503 1.00 12.82 237 ASN A C 1
ATOM 1494 O O . ASN A 1 241 ? 10.548 51.451 35.913 1.00 13.75 237 ASN A O 1
ATOM 1499 N N . GLU A 1 242 ? 8.522 50.431 35.892 1.00 12.20 238 GLU A N 1
ATOM 1500 C CA . GLU A 1 242 ? 8.934 49.337 36.757 1.00 12.20 238 GLU A CA 1
ATOM 1501 C C . GLU A 1 242 ? 9.821 48.371 35.977 1.00 11.75 238 GLU A C 1
ATOM 1502 O O . GLU A 1 242 ? 10.847 47.882 36.498 1.00 12.20 238 GLU A O 1
ATOM 1504 N N . ALA A 1 243 ? 9.443 48.121 34.723 1.00 11.00 239 ALA A N 1
ATOM 1505 C CA . ALA A 1 243 ? 10.216 47.251 33.839 1.00 10.64 239 ALA A CA 1
ATOM 1506 C C . ALA A 1 243 ? 11.662 47.738 33.600 1.00 10.55 239 ALA A C 1
ATOM 1507 O O . ALA A 1 243 ? 12.595 46.939 33.516 1.00 10.52 239 ALA A O 1
ATOM 1509 N N . PHE A 1 244 ? 11.873 49.044 33.503 1.00 10.46 240 PHE A N 1
ATOM 1510 C CA . PHE A 1 244 ? 13.230 49.512 33.200 1.00 10.67 240 PHE A CA 1
ATOM 1511 C C . PHE A 1 244 ? 14.205 49.197 34.324 1.00 11.24 240 PHE A C 1
ATOM 1512 O O . PHE A 1 244 ? 15.390 48.992 34.086 1.00 10.96 240 PHE A O 1
ATOM 1520 N N . LYS A 1 245 ? 13.700 49.145 35.546 1.00 12.01 241 LYS A N 1
ATOM 1521 C CA . LYS A 1 245 ? 14.571 48.819 36.665 1.00 13.23 241 LYS A CA 1
ATOM 1522 C C . LYS A 1 245 ? 15.102 47.384 36.542 1.00 12.80 241 LYS A C 1
ATOM 1523 O O . LYS A 1 245 ? 16.249 47.115 36.880 1.00 12.88 241 LYS A O 1
ATOM 1529 N N . ILE A 1 246 ? 14.253 46.468 36.066 1.00 12.27 242 ILE A N 1
ATOM 1530 C CA . ILE A 1 246 ? 14.611 45.074 35.936 1.00 12.47 242 ILE A CA 1
ATOM 1531 C C . ILE A 1 246 ? 15.522 44.930 34.705 1.00 12.19 242 ILE A C 1
ATOM 1532 O O . ILE A 1 246 ? 16.525 44.266 34.747 1.00 12.00 242 ILE A O 1
ATOM 1537 N N . ASP A 1 247 ? 15.150 45.584 33.609 1.00 12.09 243 ASP A N 1
ATOM 1538 C CA . ASP A 1 247 ? 15.929 45.628 32.362 1.00 12.07 243 ASP A CA 1
ATOM 1539 C C . ASP A 1 247 ? 17.386 45.984 32.647 1.00 12.31 243 ASP A C 1
ATOM 1540 O O . ASP A 1 247 ? 18.310 45.336 32.188 1.00 12.40 243 ASP A O 1
ATOM 1545 N N . THR A 1 248 ? 17.604 47.040 33.395 1.00 12.73 244 THR A N 1
ATOM 1546 C CA . THR A 1 248 ? 18.975 47.490 33.693 1.00 13.24 244 THR A CA 1
ATOM 1547 C C . THR A 1 248 ? 19.709 46.494 34.583 1.00 13.30 244 THR A C 1
ATOM 1548 O O . THR A 1 248 ? 20.894 46.244 34.362 1.00 12.91 244 THR A O 1
ATOM 1552 N N . ARG A 1 249 ? 19.031 45.958 35.596 1.00 16.39 245 ARG A N 1
ATOM 1553 C CA . ARG A 1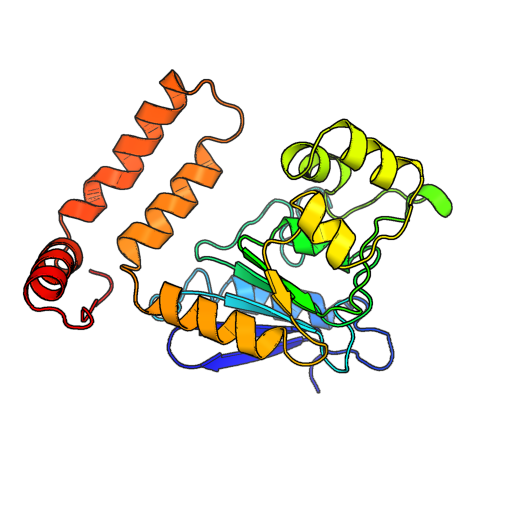 249 ? 19.674 44.978 36.485 1.00 17.30 245 ARG A CA 1
ATOM 1554 C C . ARG A 1 249 ? 20.085 43.719 35.724 1.00 15.92 245 ARG A C 1
ATOM 1555 O O . ARG A 1 249 ? 21.152 43.151 35.984 1.00 16.31 245 ARG A O 1
ATOM 1563 N N . ILE A 1 250 ? 19.269 43.305 34.759 1.00 14.65 246 ILE A N 1
ATOM 1564 C CA . ILE A 1 250 ? 19.582 42.152 33.958 1.00 14.04 246 ILE A CA 1
ATOM 1565 C C . ILE A 1 250 ? 20.738 42.433 32.995 1.00 13.69 246 ILE A C 1
ATOM 1566 O O . ILE A 1 250 ? 21.609 41.599 32.795 1.00 13.87 246 ILE A O 1
ATOM 1571 N N . GLY A 1 251 ? 20.701 43.585 32.344 1.00 13.54 247 GLY A N 1
ATOM 1572 C CA . GLY A 1 251 ? 21.647 43.901 31.289 1.00 13.34 247 GLY A CA 1
ATOM 1573 C C . GLY A 1 251 ? 23.026 44.309 31.729 1.00 14.05 247 GLY A C 1
ATOM 1574 O O . GLY A 1 251 ? 23.981 44.121 30.988 1.00 13.49 247 GLY A O 1
ATOM 1575 N N . ILE A 1 252 ? 23.178 44.840 32.939 1.00 15.29 248 ILE A N 1
ATOM 1576 C CA . ILE A 1 252 ? 24.461 45.513 33.248 1.00 17.08 248 ILE A CA 1
ATOM 1577 C C . ILE A 1 252 ? 25.676 44.555 33.197 1.00 17.00 248 ILE A C 1
ATOM 1578 O O . ILE A 1 252 ? 26.766 44.944 32.761 1.00 17.86 248 ILE A O 1
ATOM 1583 N N . GLU A 1 253 ? 25.489 43.309 33.608 1.00 17.55 249 GLU A N 1
ATOM 1584 C CA . GLU A 1 253 ? 26.589 42.359 33.663 1.00 18.61 249 GLU A CA 1
ATOM 1585 C C . GLU A 1 253 ? 27.159 42.039 32.302 1.00 16.51 249 GLU A C 1
ATOM 1586 O O . GLU A 1 253 ? 28.307 41.669 32.207 1.00 16.20 249 GLU A O 1
ATOM 1592 N N . VAL A 1 254 ? 26.355 42.179 31.252 1.00 14.69 250 VAL A N 1
ATOM 1593 C CA . VAL A 1 254 ? 26.827 41.886 29.900 1.00 13.95 250 VAL A CA 1
ATOM 1594 C C . VAL A 1 254 ? 28.109 42.661 29.555 1.00 14.20 250 VAL A C 1
ATOM 1595 O O . VAL A 1 254 ? 29.013 42.114 28.925 1.00 13.54 250 VAL A O 1
ATOM 1599 N N . PHE A 1 255 ? 28.176 43.917 29.981 1.00 14.57 251 PHE A N 1
ATOM 1600 C CA . PHE A 1 255 ? 29.334 44.800 29.691 1.00 15.71 251 PHE A CA 1
ATOM 1601 C C . PHE A 1 255 ? 30.626 44.419 30.408 1.00 16.47 251 PHE A C 1
ATOM 1602 O O . PHE A 1 255 ? 31.708 44.901 30.049 1.00 17.16 251 PHE A O 1
ATOM 1610 N N . LEU A 1 256 ? 30.531 43.560 31.411 1.00 17.01 252 LEU A N 1
ATOM 1611 C CA . LEU A 1 256 ? 31.737 43.138 32.138 1.00 18.29 252 LEU A CA 1
ATOM 1612 C C . LEU A 1 256 ? 32.492 41.990 31.432 1.00 17.75 252 LEU A C 1
ATOM 1613 O O . LEU A 1 256 ? 33.632 41.696 31.762 1.00 20.27 252 LEU A O 1
ATOM 1618 N N . SER A 1 257 ? 31.900 41.436 30.391 1.00 16.59 253 SER A N 1
ATOM 1619 C CA . SER A 1 257 ? 32.380 40.202 29.801 1.00 15.92 253 SER A CA 1
ATOM 1620 C C . SER A 1 257 ? 33.524 40.443 28.848 1.00 15.77 253 SER A C 1
ATOM 1621 O O . SER A 1 257 ? 33.676 41.541 28.338 1.00 16.40 253 SER A O 1
ATOM 1624 N N . ASP A 1 258 ? 34.328 39.413 28.615 1.00 15.97 254 ASP A N 1
ATOM 1625 C CA . ASP A 1 258 ? 35.331 39.439 27.541 1.00 16.08 254 ASP A CA 1
ATOM 1626 C C . ASP A 1 258 ? 34.631 39.590 26.200 1.00 14.60 254 ASP A C 1
ATOM 1627 O O . ASP A 1 258 ? 35.137 40.274 25.314 1.00 14.45 254 ASP A O 1
ATOM 1632 N N . ASP A 1 259 ? 33.454 38.964 26.057 1.00 13.70 255 ASP A N 1
ATOM 1633 C CA . ASP A 1 259 ? 32.709 39.039 24.802 1.00 12.97 255 ASP A CA 1
ATOM 1634 C C . ASP A 1 259 ? 32.314 40.469 24.441 1.00 12.39 255 ASP A C 1
ATOM 1635 O O . ASP A 1 259 ? 32.367 40.833 23.269 1.00 12.18 255 ASP A O 1
ATOM 1640 N N . ALA A 1 260 ? 31.967 41.279 25.450 1.00 12.78 256 ALA A N 1
ATOM 1641 C CA . ALA A 1 260 ? 31.607 42.701 25.224 1.00 12.90 256 ALA A CA 1
ATOM 1642 C C . ALA A 1 260 ? 32.774 43.570 24.741 1.00 13.39 256 ALA A C 1
ATOM 1643 O O . ALA A 1 260 ? 32.538 44.687 24.227 1.00 13.66 256 ALA A O 1
ATOM 1645 N N . LYS A 1 261 ? 34.004 43.081 24.884 1.00 13.83 257 LYS A N 1
ATOM 1646 C CA . LYS A 1 261 ? 35.190 43.756 24.315 1.00 14.45 257 LYS A CA 1
ATOM 1647 C C . LYS A 1 261 ? 35.469 43.254 22.903 1.00 14.26 257 LYS A C 1
ATOM 1648 O O . LYS A 1 261 ? 35.736 44.048 21.984 1.00 14.62 257 LYS A O 1
ATOM 1650 N N . GLU A 1 262 ? 35.402 41.937 22.722 1.00 13.91 258 GLU A N 1
ATOM 1651 C CA . GLU A 1 262 ? 35.647 41.329 21.399 1.00 13.77 258 GLU A CA 1
ATOM 1652 C C . GLU A 1 262 ? 34.637 41.778 20.342 1.00 13.56 258 GLU A C 1
ATOM 1653 O O . GLU A 1 262 ? 34.975 41.946 19.170 1.00 13.52 258 GLU A O 1
ATOM 1659 N N . GLY A 1 263 ? 33.370 41.941 20.736 1.00 13.63 259 GLY A N 1
ATOM 1660 C CA . GLY A 1 263 ? 32.352 42.353 19.782 1.00 13.39 259 GLY A CA 1
ATOM 1661 C C . GLY A 1 263 ? 32.650 43.649 19.034 1.00 13.91 259 GLY A C 1
ATOM 1662 O O . GLY A 1 263 ? 32.649 43.678 17.803 1.00 13.98 259 GLY A O 1
ATOM 1663 N N . PRO A 1 264 ? 32.859 44.745 19.762 1.00 14.05 260 PRO A N 1
ATOM 1664 C CA . PRO A 1 264 ? 33.163 46.028 19.107 1.00 15.01 260 PRO A CA 1
ATOM 1665 C C . PRO A 1 264 ? 34.480 45.992 18.349 1.00 14.99 260 PRO A C 1
ATOM 1666 O O . PRO A 1 264 ? 34.637 46.662 17.340 1.00 16.06 260 PRO A O 1
ATOM 1670 N N . GLN A 1 265 ? 35.431 45.207 18.834 1.00 14.46 261 GLN A N 1
ATOM 1671 C CA . GLN A 1 265 ? 36.704 45.042 18.110 1.00 14.86 261 GLN A CA 1
ATOM 1672 C C . GLN A 1 265 ? 36.452 44.420 16.733 1.00 14.90 261 GLN A C 1
ATOM 1673 O O . GLN A 1 265 ? 36.898 44.945 15.675 1.00 15.56 261 GLN A O 1
ATOM 1679 N N . ALA A 1 266 ? 35.689 43.320 16.734 1.00 14.25 262 ALA A N 1
ATOM 1680 C CA . ALA A 1 266 ? 35.357 42.605 15.488 1.00 14.98 262 ALA A CA 1
ATOM 1681 C C . ALA A 1 266 ? 34.562 43.454 14.513 1.00 16.26 262 ALA A C 1
ATOM 1682 O O . ALA A 1 266 ? 34.791 43.399 13.309 1.00 17.11 262 ALA A O 1
ATOM 1684 N N . PHE A 1 267 ? 33.631 44.237 15.051 1.00 16.68 263 PHE A N 1
ATOM 1685 C CA . PHE A 1 267 ? 32.888 45.194 14.253 1.00 18.70 263 PHE A CA 1
ATOM 1686 C C . PHE A 1 267 ? 33.803 46.176 13.511 1.00 19.16 263 PHE A C 1
ATOM 1687 O O . PHE A 1 267 ? 33.647 46.409 12.273 1.00 20.04 263 PHE A O 1
ATOM 1695 N N . ALA A 1 268 ? 34.738 46.764 14.259 1.00 18.88 264 ALA A N 1
ATOM 1696 C CA . ALA A 1 268 ? 35.733 47.693 13.684 1.00 19.86 264 ALA A CA 1
ATOM 1697 C C . ALA A 1 268 ? 36.617 47.026 12.635 1.00 20.56 264 ALA A C 1
ATOM 1698 O O . ALA A 1 268 ? 37.033 47.669 11.654 1.00 22.29 264 ALA A O 1
ATOM 1700 N N . GLN A 1 269 ? 36.895 45.740 12.821 1.00 20.03 265 GLN A N 1
ATOM 1701 C CA . GLN A 1 269 ? 37.791 45.010 11.929 1.00 21.01 265 GLN A CA 1
ATOM 1702 C C . GLN A 1 269 ? 37.018 44.345 10.795 1.00 21.93 265 GLN A C 1
ATOM 1703 O O . GLN A 1 269 ? 37.613 43.707 9.931 1.00 22.60 265 GLN A O 1
ATOM 1709 N N . LYS A 1 270 ? 35.698 44.527 10.778 1.00 22.50 266 LYS A N 1
ATOM 1710 C CA . LYS A 1 270 ? 34.818 43.920 9.744 1.00 23.72 266 LYS A CA 1
ATOM 1711 C C . LYS A 1 270 ? 35.032 42.405 9.634 1.00 23.11 266 LYS A C 1
ATOM 1712 O O . LYS A 1 270 ? 35.195 41.855 8.526 1.00 23.39 266 LYS A O 1
ATOM 1718 N N . ARG A 1 271 ? 35.083 41.740 10.790 1.00 20.97 267 ARG A N 1
ATOM 1719 C CA . ARG A 1 271 ? 35.215 40.279 10.856 1.00 20.80 267 ARG A CA 1
ATOM 1720 C C . ARG A 1 271 ? 34.166 39.719 11.787 1.00 20.10 267 ARG A C 1
ATOM 1721 O O . ARG A 1 271 ? 33.562 40.466 12.577 1.00 18.61 267 ARG A O 1
ATOM 1729 N N . LYS A 1 272 ? 33.947 38.406 11.685 1.00 20.67 268 LYS A N 1
ATOM 1730 C CA . LYS A 1 272 ? 33.026 37.694 12.582 1.00 20.89 268 LYS A CA 1
ATOM 1731 C C . LYS A 1 272 ? 33.619 37.645 13.973 1.00 19.20 268 LYS A C 1
ATOM 1732 O O . LYS A 1 272 ? 34.758 37.238 14.128 1.00 18.79 268 LYS A O 1
ATOM 1738 N N . PRO A 1 273 ? 32.865 38.074 15.008 1.00 17.58 269 PRO A N 1
ATOM 1739 C CA . PRO A 1 273 ? 33.431 37.968 16.363 1.00 16.73 269 PRO A CA 1
ATOM 1740 C C . PRO A 1 273 ? 33.600 36.532 16.822 1.00 16.78 269 PRO A C 1
ATOM 1741 O O . PRO A 1 273 ? 32.864 35.654 16.372 1.00 17.97 269 PRO A O 1
ATOM 1745 N N . ASN A 1 274 ? 34.561 36.295 17.701 1.00 17.24 270 ASN A N 1
ATOM 1746 C CA . ASN A 1 274 ? 34.766 34.985 18.269 1.00 17.95 270 ASN A CA 1
ATOM 1747 C C . ASN A 1 274 ? 34.324 35.067 19.714 1.00 16.62 270 ASN A C 1
ATOM 1748 O O . ASN A 1 274 ? 35.103 35.406 20.591 1.00 15.96 270 ASN A O 1
ATOM 1753 N N . PHE A 1 275 ? 33.052 34.774 19.966 1.00 15.43 271 PHE A N 1
ATOM 1754 C CA . PHE A 1 275 ? 32.540 34.840 21.320 1.00 14.89 271 PHE A CA 1
ATOM 1755 C C . PHE A 1 275 ? 32.786 33.527 22.087 1.00 15.82 271 PHE A C 1
ATOM 1756 O O . PHE A 1 275 ? 32.742 32.420 21.515 1.00 15.97 271 PHE A O 1
ATOM 1764 N N . GLN A 1 276 ? 33.034 33.655 23.389 1.00 16.67 272 GLN A N 1
ATOM 1765 C CA . GLN A 1 276 ? 33.336 32.521 24.260 1.00 19.18 272 GLN A CA 1
ATOM 1766 C C . GLN A 1 276 ? 32.320 32.313 25.383 1.00 18.51 272 GLN A C 1
ATOM 1767 O O . GLN A 1 276 ? 32.545 31.479 26.258 1.00 17.79 272 GLN A O 1
ATOM 1773 N N . ASN A 1 277 ? 31.238 33.094 25.398 1.00 17.44 273 ASN A N 1
ATOM 1774 C CA . ASN A 1 277 ? 30.254 32.995 26.460 1.00 18.00 273 ASN A CA 1
ATOM 1775 C C . ASN A 1 277 ? 30.838 33.334 27.832 1.00 18.80 273 ASN A C 1
ATOM 1776 O O . ASN A 1 277 ? 30.580 32.647 28.834 1.00 19.53 273 ASN A O 1
ATOM 1781 N N . ARG A 1 278 ? 31.666 34.372 27.822 1.00 19.20 274 ARG A N 1
ATOM 1782 C CA A ARG A 1 278 ? 32.249 34.939 29.035 0.50 19.74 274 ARG A CA 1
ATOM 1783 C CA B ARG A 1 278 ? 32.301 34.915 29.018 0.50 19.75 274 ARG A CA 1
ATOM 1784 C C . ARG A 1 278 ? 32.844 36.316 28.727 1.00 18.90 274 ARG A C 1
ATOM 1785 O O . ARG A 1 278 ? 32.728 36.844 27.600 1.00 17.32 274 ARG A O 1
#

Foldseek 3Di:
DFQWDWDDDFQEIEIEREPVVQLSEDDPRSLVVLLVVLCCQQPPLRHQEYEQAYPDQHGYVLCDRRSLQRVHARLHAYEYQGGAEQEQSNLLSLLRHDAYEYEQRYKYAHQQVVVPHDRSSCLVPRVVVFFPNVVSCCRNNHRDMDTPVVCCVRRSHPYYHHHPCRVVVRVVVSVVSSLDASLQNSLVVVLVVPCPPHDVVVSVVVSCVSPVVVCVDPQVVQVVVCVVVVHRGDYDND

InterPro domains:
  IPR001753 Enoyl-CoA hydratase/isomerase-like domain [PF00378] (27-273)
  IPR014748 Enoyl-CoA hydratase, C-terminal [G3DSA:1.10.12.10] (217-274)
  IPR029045 ClpP/crotonase-like domain superfamily [SSF52096] (17-274)

Organism: Mycobacterium marinum (strain ATCC BAA-535 / M) (NCBI:txid216594)

B-factor: mean 16.94, std 6.39, range [7.75, 48.26]

Radius of gyration: 18.36 Å; Cα contacts (8 Å, |Δi|>4): 485; chains: 1; bounding box: 54×46×38 Å

CATH classification: 3.90.226.10 (+1 more: 1.10.12.10)

Secondary structure (DSSP, 8-state):
--SEEEEEETTEEEEEE--GGGTT---HHHHHHHHHHHHHHHH-TT--EEEEEESTT----TT-BTTTTBS---SS-EEEEE-SEEETHHHHHHTT-SEEEEETT-EEE--GGGGT---TTSHHHHHHHHS-HHHHHHHHHH---EEHHHHHHTTS-SEEE-TT-HHHHHHHHHHHHHHS-HHHHHHHHHHHHHTTTS-HHHHHHHHHHHHGGGGGSSHHHHHHHHHHTTS-------

Sequence (238 aa):
GPDALVEQRGHTLIVTMNRPSRRNALSGEMMQIMVEAWDRRVDNDPDIRCCCILTGAGGYFCCDPSRIDALLKGRRLKKPLIAAVEGPAIAGGTEILQGTDIRVAAESAKFGISEAKWSLYPMGGSAVRLVRQIPYTVACDLLLTGRHITAAEAKEMGLVGHVVPDGQALTKALEIAEIIAANGPLAVQAILRTIRETEGMHENEAFKIDTRIGIEVFLSDDAKEGPQAFAQKRKPNFQNRR

Nearest PDB structures (foldseek):
  4f47-assembly1_A  TM=1.004E+00  e=2.261E-53  Mycobacterium marinum M
  6wyi-assembly1_A  TM=9.868E-01  e=5.699E-46  Mycobacterium tuberculosis H37Rv
  3rsi-assembly1_A  TM=9.728E-01  e=9.030E-32  Mycobacteroides abscessus ATCC 19977
  3swx-assembly1_A  TM=9.345E-01  e=1.137E-24  Mycobacteroides abscessus
  3swx-assembly1_C  TM=9.264E-01  e=9.405E-25  Mycobacteroides abscessus

Solvent-accessible surface area: 11923 Å² total; per-residue (Å²): 97,73,28,3,75,54,78,62,115,57,57,8,0,8,0,21,0,19,74,57,125,40,44,0,47,62,24,61,91,0,56,53,32,0,42,114,3,0,58,96,0,34,118,42,91,69,0,19,0,0,0,0,6,10,18,61,45,76,0,16,120,82,92,155,35,28,2,22,0,32,62,45,54,6,132,8,9,2,0,0,0,0,28,11,59,0,41,32,26,0,3,13,2,0,0,3,2,48,56,22,0,0,0,103,68,0,80,0,2,2,7,29,54,107,171,107,114,152,16,95,5,14,0,48,84,30,0,56,149,56,10,70,158,96,35,0,30,55,5,26,142,79,1,97,74,0,56,0,69,78,0,99,94,27,45,1,4,36,64,55,15,65,82,64,76,0,56,74,59,0,36,94,22,1,122,111,17,10,24,68,14,2,53,38,27,41,16,108,16,118,23,99,69,75,25,112,88,73,131,108,88,44,11,106,132,32,59,87,178,7,23,103,106,24,154,155,16,92,8,34,64,39,15,81,100,0,168,69,95,187,102,150,31,102,27,76,43,150